Protein AF-A0A0B2UQ86-F1 (afdb_monomer_lite)

Foldseek 3Di:
DCLLVVHDDDDQPLQPPLVVVLRVQCSHNDPVSHDDPVRVVVSVVVLVPDPVNVVSVVVCVVCVVVVVVVSVVVVVVVVVVVVVVVVVVVVVVVVVVVVVVVVVVVVVVVVLVVVLPDQLLPFWLVNVLSVLVVVCVVVVPDPVVSVLVSVLSVVVRCGSNNLLVDDLVNCVVSPPVDPVVSVSSVVVSVVVNVVSVCVVPPDDPVRVVVVVVVVVVVVVDDPDPWDKDKDWDWDWDDDPPDPDTDIDIDIDIDTPPDPPPPDDD

Sequence (265 aa):
MIAQQGVTLVISEKCPSALSSLMKSCWKVNPKERPDMRQIIIVLESLQHNTELSEQCGHFLKHKHEWKCEIEEQLRQLEEQKIDYAKKLEELDRREQALKRREKSQRENDATARALQGDVALWDEEEVCQWMRQISASLSIEGDVLDHFIALILHHNINGNRLLDITPKDLESLGICSLGIRHNLFKEVKNLRRENYRLRNFPSLQVSQQLGHKKKQEKLSQPLSLPLIIHVTMYTRQSGFDYFPKFRYKILIDVDWDDCCLVSA

InterPro domains:
  IPR001245 Serine-threonine/tyrosine-protein kinase, catalytic domain [PF07714] (4-41)
  IPR001660 Sterile alpha motif domain [PF00536] (123-193)
  IPR001660 Sterile alpha motif domain [PS50105] (123-195)
  IPR001660 Sterile alpha motif domain [SM00454] (120-195)
  IPR011009 Protein kinase-like domain superfamily [SSF56112] (5-55)
  IPR013761 Sterile alpha motif/pointed domain superfamily [G3DSA:1.10.150.50] (111-204)
  IPR013761 Sterile alpha motif/pointed domain superfamily [SSF47769] (119-199)

Organism: Toxocara canis (NCBI:txid6265)

Radius of gyration: 44.89 Å; chains: 1; bounding box: 108×76×103 Å

Secondary structure (DSSP, 8-state):
-GGGGT--PPPPTTS-HHHHHHHHHHT-SSGGGSPPHHHHHHHHHHHHT-HHHHHHHHHHHHTHHHHHHHHHHHHHHHHHHHHHHHHHHHHHHHHHHHHHHHHHHHHHHHHHHHHT-S-GGG--HHHHHHHHHHHHHHHT--HHHHHHHHHHHHHTT--HHHHHH--HHHHHHTT---HHHHHHHHHHHHHHHHHHHHHHTPPPHHHHHHHHHHHHHHHHSPP----EEEEEEEEE---TT-SS--EEEEEEEEE---GGGS---

Structure (mmCIF, N/CA/C/O backbone):
data_AF-A0A0B2UQ86-F1
#
_entry.id   AF-A0A0B2UQ86-F1
#
loop_
_atom_site.group_PDB
_atom_site.id
_atom_site.type_symbol
_atom_site.label_atom_id
_atom_site.label_alt_id
_atom_site.label_comp_id
_atom_site.label_asym_id
_atom_site.label_entity_id
_atom_site.label_seq_id
_atom_site.pdbx_PDB_ins_code
_atom_site.Cartn_x
_atom_site.Cartn_y
_atom_site.Cartn_z
_atom_site.occupancy
_atom_site.B_iso_or_equiv
_atom_site.auth_seq_id
_atom_site.auth_comp_id
_atom_site.auth_asym_id
_atom_site.auth_atom_id
_atom_site.pdbx_PDB_model_num
ATOM 1 N N . MET A 1 1 ? -36.045 5.813 23.925 1.00 45.69 1 MET A N 1
ATOM 2 C CA . MET A 1 1 ? -35.995 5.282 25.312 1.00 45.69 1 MET A CA 1
ATOM 3 C C . MET A 1 1 ? -34.767 4.395 25.452 1.00 45.69 1 MET A C 1
ATOM 5 O O . MET A 1 1 ? -34.580 3.553 24.590 1.00 45.69 1 MET A O 1
ATOM 9 N N . ILE A 1 2 ? -33.963 4.559 26.506 1.00 51.38 2 ILE A N 1
ATOM 10 C CA . ILE A 1 2 ? -32.663 3.881 26.726 1.00 51.38 2 ILE A CA 1
ATOM 11 C C . ILE A 1 2 ? -32.746 2.345 26.527 1.00 51.38 2 ILE A C 1
ATOM 13 O O . ILE A 1 2 ? -31.917 1.767 25.832 1.00 51.38 2 ILE A O 1
ATOM 17 N N . ALA A 1 3 ? -33.849 1.714 26.952 1.00 52.72 3 ALA A N 1
ATOM 18 C CA . ALA A 1 3 ? -34.098 0.276 26.773 1.00 52.72 3 ALA A CA 1
ATOM 19 C C . ALA A 1 3 ? -34.302 -0.203 25.314 1.00 52.72 3 ALA A C 1
ATOM 21 O O . ALA A 1 3 ? -34.158 -1.391 25.041 1.00 52.72 3 ALA A O 1
ATOM 22 N N . GLN A 1 4 ? -34.641 0.674 24.360 1.00 52.03 4 GLN A N 1
ATOM 23 C CA . GLN A 1 4 ? -34.852 0.281 22.951 1.00 52.03 4 GLN A CA 1
ATOM 24 C C . GLN A 1 4 ? -33.542 -0.031 22.216 1.00 52.03 4 GLN A C 1
ATOM 26 O O . GLN A 1 4 ? -33.567 -0.707 21.195 1.00 52.03 4 GLN A O 1
ATOM 31 N N . GLN A 1 5 ? -32.409 0.438 22.742 1.00 60.34 5 GLN A N 1
ATOM 32 C CA . GLN A 1 5 ? -31.072 0.161 22.210 1.00 60.34 5 GLN A CA 1
ATOM 33 C C . GLN A 1 5 ? -30.382 -0.996 22.956 1.00 60.34 5 GLN A C 1
ATOM 35 O O . GLN A 1 5 ? -29.189 -1.210 22.781 1.00 60.34 5 GLN A O 1
ATOM 40 N N . GLY A 1 6 ? -31.111 -1.730 23.812 1.00 64.56 6 GLY A N 1
ATOM 41 C CA . GLY A 1 6 ? -30.558 -2.811 24.639 1.00 64.56 6 GLY A CA 1
ATOM 42 C C . GLY A 1 6 ? -29.707 -2.335 25.821 1.00 64.56 6 GLY A C 1
ATOM 43 O O . GLY A 1 6 ? -29.174 -3.157 26.558 1.00 64.56 6 GLY A O 1
ATOM 44 N N . VAL A 1 7 ? -29.601 -1.020 26.028 1.00 73.75 7 VAL A N 1
ATOM 45 C CA . VAL A 1 7 ? -28.883 -0.417 27.152 1.00 73.75 7 VAL A CA 1
ATOM 46 C C . VAL A 1 7 ? -29.860 -0.244 28.316 1.00 73.75 7 VAL A C 1
ATOM 48 O O . VAL A 1 7 ? -30.956 0.289 28.147 1.00 73.75 7 VAL A O 1
ATOM 51 N N . THR A 1 8 ? -29.491 -0.696 29.511 1.00 81.56 8 THR A N 1
ATOM 52 C CA . THR A 1 8 ? -30.276 -0.509 30.741 1.00 81.56 8 THR A CA 1
ATOM 53 C C . THR A 1 8 ? -29.452 0.222 31.791 1.00 81.56 8 THR A C 1
ATOM 55 O O . THR A 1 8 ? -28.232 0.308 31.680 1.00 81.56 8 THR A O 1
ATOM 58 N N . LEU A 1 9 ? -30.112 0.746 32.826 1.00 83.19 9 LEU A N 1
ATOM 59 C CA . LEU A 1 9 ? -29.407 1.298 33.982 1.00 83.19 9 LEU A CA 1
ATOM 60 C C . LEU A 1 9 ? -28.560 0.205 34.651 1.00 83.19 9 LEU A C 1
ATOM 62 O O . LEU A 1 9 ? -28.958 -0.963 34.686 1.00 83.19 9 LEU A O 1
ATOM 66 N N . VAL A 1 10 ? -27.404 0.595 35.189 1.00 83.12 10 VAL A N 1
ATOM 67 C CA . VAL A 1 10 ? -26.530 -0.309 35.944 1.00 83.12 10 VAL A CA 1
ATOM 68 C C . VAL A 1 10 ? -27.219 -0.667 37.261 1.00 83.12 10 VAL A C 1
ATOM 70 O O . VAL A 1 10 ? -27.550 0.211 38.058 1.00 83.12 10 VAL A O 1
ATOM 73 N N . ILE A 1 11 ? -27.451 -1.961 37.485 1.00 83.62 11 ILE A N 1
ATOM 74 C CA . ILE A 1 11 ? -27.895 -2.489 38.778 1.00 83.62 11 ILE A CA 1
ATOM 75 C C . ILE A 1 11 ? -26.639 -2.945 39.509 1.00 83.62 11 ILE A C 1
ATOM 77 O O . ILE A 1 11 ? -25.956 -3.842 39.022 1.00 83.62 11 ILE A O 1
ATOM 81 N N . SER A 1 12 ? -26.345 -2.343 40.662 1.00 82.38 12 SER A N 1
ATOM 82 C CA . SER A 1 12 ? -25.228 -2.779 41.506 1.00 82.38 12 SER A CA 1
ATOM 83 C C . SER A 1 12 ? -25.365 -4.263 41.862 1.00 82.38 12 SER A C 1
ATOM 85 O O . SER A 1 12 ? -26.461 -4.722 42.193 1.00 82.38 12 SER A O 1
ATOM 87 N N . GLU A 1 13 ? -24.252 -4.998 41.861 1.00 80.50 13 GLU A N 1
ATOM 88 C CA . GLU A 1 13 ? -24.215 -6.407 42.279 1.00 80.50 13 GLU A CA 1
ATOM 89 C C . GLU A 1 13 ? -24.649 -6.604 43.739 1.00 80.50 13 GLU A C 1
ATOM 91 O O . GLU A 1 13 ? -25.159 -7.661 44.098 1.00 80.50 13 GLU A O 1
ATOM 96 N N . LYS A 1 14 ? -24.524 -5.559 44.570 1.00 80.75 14 LYS A N 1
ATOM 97 C CA . LYS A 1 14 ? -24.961 -5.560 45.974 1.00 80.75 14 LYS A CA 1
ATOM 98 C C . LYS A 1 14 ? -26.478 -5.370 46.140 1.00 80.75 14 LYS A C 1
ATOM 100 O O . LYS A 1 14 ? -26.973 -5.400 47.266 1.00 80.75 14 LYS A O 1
ATOM 105 N N . CYS A 1 15 ? -27.222 -5.121 45.059 1.00 86.12 15 CYS A N 1
ATOM 106 C CA . CYS A 1 15 ? -28.676 -4.965 45.106 1.00 86.12 15 CYS A CA 1
ATOM 107 C C . CYS A 1 15 ? -29.353 -6.322 45.382 1.00 86.12 15 CYS A C 1
ATOM 109 O O . CYS A 1 15 ? -29.034 -7.292 44.687 1.00 86.12 15 CYS A O 1
ATOM 111 N N . PRO A 1 16 ? -30.318 -6.411 46.323 1.00 90.81 16 PRO A N 1
ATOM 112 C CA . PRO A 1 16 ? -31.008 -7.664 46.616 1.00 90.81 16 PRO A CA 1
ATOM 113 C C . PRO A 1 16 ? -31.590 -8.316 45.357 1.00 90.81 16 PRO A C 1
ATOM 115 O O . PRO A 1 16 ? -32.248 -7.663 44.538 1.00 90.81 16 PRO A O 1
ATOM 118 N N . SER A 1 17 ? -31.360 -9.620 45.204 1.00 89.00 17 SER A N 1
ATOM 119 C CA . SER A 1 17 ? -31.650 -10.357 43.966 1.00 89.00 17 SER A CA 1
ATOM 120 C C . SER A 1 17 ? -33.124 -10.286 43.558 1.00 89.00 17 SER A C 1
ATOM 122 O O . SER A 1 17 ? -33.422 -10.204 42.365 1.00 89.00 17 SER A O 1
ATOM 124 N N . ALA A 1 18 ? -34.043 -10.239 44.525 1.00 88.38 18 ALA A N 1
ATOM 125 C CA . ALA A 1 18 ? -35.476 -10.115 44.279 1.00 88.38 18 ALA A CA 1
ATOM 126 C C . ALA A 1 18 ? -35.849 -8.771 43.619 1.00 88.38 18 ALA A C 1
ATOM 128 O O . ALA A 1 18 ? -36.592 -8.743 42.636 1.00 88.38 18 ALA A O 1
ATOM 129 N N . LEU A 1 19 ? -35.259 -7.664 44.085 1.00 89.44 19 LEU A N 1
ATOM 130 C CA . LEU A 1 19 ? -35.437 -6.331 43.494 1.00 89.44 19 LEU A CA 1
ATOM 131 C C . LEU A 1 19 ? -34.740 -6.219 42.136 1.00 89.44 19 LEU A C 1
ATOM 133 O O . LEU A 1 19 ? -35.326 -5.714 41.179 1.00 89.44 19 LEU A O 1
ATOM 137 N N . SER A 1 20 ? -33.512 -6.734 42.028 1.00 91.00 20 SER A N 1
ATOM 138 C CA . SER A 1 20 ? -32.765 -6.791 40.765 1.00 91.00 20 SER A CA 1
ATOM 139 C C . SER A 1 20 ? -33.541 -7.557 39.687 1.00 91.00 20 SER A C 1
ATOM 141 O O . SER A 1 20 ? -33.645 -7.102 38.547 1.00 91.00 20 SER A O 1
ATOM 143 N N . SER A 1 21 ? -34.161 -8.681 40.054 1.00 91.62 21 SER A N 1
ATOM 144 C CA . SER A 1 21 ? -34.972 -9.502 39.147 1.00 91.62 21 SER A CA 1
ATOM 145 C C . SER A 1 21 ? -36.241 -8.783 38.692 1.00 91.62 21 SER A C 1
ATOM 147 O O . SER A 1 21 ? -36.574 -8.823 37.503 1.00 91.62 21 SER A O 1
ATOM 149 N N . LEU A 1 22 ? -36.915 -8.069 39.600 1.00 93.38 22 LEU A N 1
ATOM 150 C CA . LEU A 1 22 ? -38.069 -7.242 39.250 1.00 93.38 22 LEU A CA 1
ATOM 151 C C . LEU A 1 22 ? -37.669 -6.114 38.284 1.00 93.38 22 LEU A C 1
ATOM 153 O O . LEU A 1 22 ? -38.281 -5.978 37.227 1.00 93.38 22 LEU A O 1
ATOM 157 N N . MET A 1 23 ? -36.597 -5.367 38.579 1.00 92.56 23 MET A N 1
ATOM 158 C CA . MET A 1 23 ? -36.090 -4.301 37.700 1.00 92.56 23 MET A CA 1
ATOM 159 C C . MET A 1 23 ? -35.725 -4.828 36.305 1.00 92.56 23 MET A C 1
ATOM 161 O O . MET A 1 23 ? -36.160 -4.264 35.301 1.00 92.56 23 MET A O 1
ATOM 165 N N . LYS A 1 24 ? -35.003 -5.954 36.222 1.00 90.81 24 LYS A N 1
ATOM 166 C CA . LYS A 1 24 ? -34.652 -6.606 34.945 1.00 90.81 24 LYS A CA 1
ATOM 167 C C . LYS A 1 24 ? -35.884 -7.043 34.149 1.00 90.81 24 LYS A C 1
ATOM 169 O O . LYS A 1 24 ? -35.884 -6.928 32.925 1.00 90.81 24 LYS A O 1
ATOM 174 N N . SER A 1 25 ? -36.930 -7.517 34.826 1.00 91.81 25 SER A N 1
ATOM 175 C CA . SER A 1 25 ? -38.200 -7.901 34.190 1.00 91.81 25 SER A CA 1
ATOM 176 C C . SER A 1 25 ? -38.944 -6.680 33.640 1.00 91.81 25 SER A C 1
ATOM 178 O O . SER A 1 25 ? -39.448 -6.708 32.519 1.00 91.81 25 SER A O 1
ATOM 180 N N . CYS A 1 26 ? -38.930 -5.564 34.373 1.00 92.44 26 CYS A N 1
ATOM 181 C CA . CYS A 1 26 ? -39.503 -4.293 33.926 1.00 92.44 26 CYS A CA 1
ATOM 182 C C . CYS A 1 26 ? -38.735 -3.661 32.749 1.00 92.44 26 CYS A C 1
ATOM 184 O O . CYS A 1 26 ? -39.321 -2.924 31.955 1.00 92.44 26 CYS A O 1
ATOM 186 N N . TRP A 1 27 ? -37.435 -3.936 32.613 1.00 91.62 27 TRP A N 1
ATOM 187 C CA . TRP A 1 27 ? -36.571 -3.350 31.578 1.00 91.62 27 TRP A CA 1
ATOM 188 C C . TRP A 1 27 ? -36.369 -4.229 30.338 1.00 91.62 27 TRP A C 1
ATOM 190 O O . TRP A 1 27 ? -35.510 -3.927 29.510 1.00 91.62 27 TRP A O 1
ATOM 200 N N . LYS A 1 28 ? -37.169 -5.288 30.156 1.00 89.25 28 LYS A N 1
ATOM 201 C CA . LYS A 1 28 ? -37.129 -6.113 28.938 1.00 89.25 28 LYS A CA 1
ATOM 202 C C . LYS A 1 28 ? -37.325 -5.264 27.678 1.00 89.25 28 LYS A C 1
ATOM 204 O O . LYS A 1 28 ? -38.203 -4.396 27.625 1.00 89.25 28 LYS A O 1
ATOM 209 N N . VAL A 1 29 ? -36.517 -5.522 26.646 1.00 88.31 29 VAL A N 1
ATOM 210 C CA . VAL A 1 29 ? -36.573 -4.793 25.363 1.00 88.31 29 VAL A CA 1
ATOM 211 C C . VAL A 1 29 ? -37.959 -4.937 24.735 1.00 88.31 29 VAL A C 1
ATOM 213 O O . VAL A 1 29 ? -38.565 -3.941 24.343 1.00 88.31 29 VAL A O 1
ATOM 216 N N . ASN A 1 30 ? -38.492 -6.162 24.729 1.00 88.38 30 ASN A N 1
ATOM 217 C CA . ASN A 1 30 ? -39.832 -6.472 24.254 1.00 88.38 30 ASN A CA 1
ATOM 218 C C . ASN A 1 30 ? -40.898 -6.043 25.285 1.00 88.38 30 ASN A C 1
ATOM 220 O O . ASN A 1 30 ? -40.928 -6.591 26.389 1.00 88.38 30 ASN A O 1
ATOM 224 N N . PRO A 1 31 ? -41.813 -5.110 24.953 1.00 89.81 31 PRO A N 1
ATOM 225 C CA . PRO A 1 31 ? -42.852 -4.662 25.880 1.00 89.81 31 PRO A CA 1
ATOM 226 C C . PRO A 1 31 ? -43.805 -5.770 26.335 1.00 89.81 31 PRO A C 1
ATOM 228 O O . PRO A 1 31 ? -44.329 -5.687 27.439 1.00 89.81 31 PRO A O 1
ATOM 231 N N . LYS A 1 32 ? -44.018 -6.807 25.512 1.00 91.19 32 LYS A N 1
ATOM 232 C CA . LYS A 1 32 ? -44.927 -7.923 25.831 1.00 91.19 32 LYS A CA 1
ATOM 233 C C . LYS A 1 32 ? -44.380 -8.875 26.898 1.00 91.19 32 LYS A C 1
ATOM 235 O O . LYS A 1 32 ? -45.142 -9.648 27.458 1.00 91.19 32 LYS A O 1
ATOM 240 N N . GLU A 1 33 ? -43.074 -8.834 27.154 1.00 91.94 33 GLU A N 1
ATOM 241 C CA . GLU A 1 33 ? -42.407 -9.645 28.184 1.00 91.94 33 GLU A CA 1
ATOM 242 C C . GLU A 1 33 ? -42.357 -8.945 29.545 1.00 91.94 33 GLU A C 1
ATOM 244 O O . GLU A 1 33 ? -41.892 -9.528 30.524 1.00 91.94 33 GLU A O 1
ATOM 249 N N . ARG A 1 34 ? -42.786 -7.680 29.611 1.00 94.44 34 ARG A N 1
ATOM 250 C CA . ARG A 1 34 ? -42.800 -6.919 30.857 1.00 94.44 34 ARG A CA 1
ATOM 251 C C . ARG A 1 34 ? -44.030 -7.305 31.676 1.00 94.44 34 ARG A C 1
ATOM 253 O O . ARG A 1 34 ? -45.097 -7.493 31.091 1.00 94.44 34 ARG A O 1
ATOM 260 N N . PRO A 1 35 ? -43.908 -7.376 33.009 1.00 94.31 35 PRO A N 1
ATOM 261 C CA . PRO A 1 35 ? -45.058 -7.610 33.862 1.00 94.31 35 PRO A CA 1
ATOM 262 C C . PRO A 1 35 ? -46.041 -6.438 33.781 1.00 94.31 35 PRO A C 1
ATOM 264 O O . PRO A 1 35 ? -45.637 -5.276 33.670 1.00 94.31 35 PRO A O 1
ATOM 267 N N . ASP A 1 36 ? -47.334 -6.739 33.853 1.00 94.69 36 ASP A N 1
ATOM 268 C CA . ASP A 1 36 ? -48.361 -5.714 34.016 1.00 94.69 36 ASP A CA 1
ATOM 269 C C . ASP A 1 36 ? -48.365 -5.152 35.452 1.00 94.69 36 ASP A C 1
ATOM 271 O O . ASP A 1 36 ? -47.758 -5.705 36.373 1.00 94.69 36 ASP A O 1
ATOM 275 N N . MET A 1 37 ? -49.058 -4.031 35.675 1.00 95.62 37 MET A N 1
ATOM 276 C CA . MET A 1 37 ? -49.070 -3.402 37.001 1.00 95.62 37 MET A CA 1
ATOM 277 C C . MET A 1 37 ? -49.687 -4.281 38.093 1.00 95.62 37 MET A C 1
ATOM 279 O O . MET A 1 37 ? -49.282 -4.161 39.244 1.00 95.62 37 MET A O 1
ATOM 283 N N . ARG A 1 38 ? -50.628 -5.176 37.766 1.00 95.44 38 ARG A N 1
ATOM 284 C CA . ARG A 1 38 ? -51.214 -6.088 38.762 1.00 95.44 38 ARG A CA 1
ATOM 285 C C . ARG A 1 38 ? -50.177 -7.115 39.200 1.00 95.44 38 ARG A C 1
ATOM 287 O O . ARG A 1 38 ? -50.020 -7.348 40.392 1.00 95.44 38 ARG A O 1
ATOM 294 N N . GLN A 1 39 ? -49.428 -7.668 38.250 1.00 93.88 39 GLN A N 1
ATOM 295 C CA . GLN A 1 39 ? -48.316 -8.579 38.514 1.00 93.88 39 GLN A CA 1
ATOM 296 C C . GLN A 1 39 ? -47.220 -7.898 39.342 1.00 93.88 39 GLN A C 1
ATOM 298 O O . GLN A 1 39 ? -46.716 -8.497 40.288 1.00 93.88 39 GLN A O 1
ATOM 303 N N . ILE A 1 40 ? -46.888 -6.636 39.043 1.00 94.88 40 ILE A N 1
ATOM 304 C CA . ILE A 1 40 ? -45.912 -5.861 39.826 1.00 94.88 40 ILE A CA 1
ATOM 305 C C . ILE A 1 40 ? -46.390 -5.677 41.270 1.00 94.88 40 ILE A C 1
ATOM 307 O O . ILE A 1 40 ? -45.602 -5.884 42.189 1.00 94.88 40 ILE A O 1
ATOM 311 N N . ILE A 1 41 ? -47.661 -5.319 41.482 1.00 94.44 41 ILE A N 1
ATOM 312 C CA . ILE A 1 41 ? -48.229 -5.141 42.828 1.00 94.44 41 ILE A CA 1
ATOM 313 C C . ILE A 1 41 ? -48.153 -6.446 43.624 1.00 94.44 41 ILE A C 1
ATOM 315 O O . ILE A 1 41 ? -47.628 -6.431 44.731 1.00 94.44 41 ILE A O 1
ATOM 319 N N . ILE A 1 42 ? -48.565 -7.574 43.034 1.00 93.81 42 ILE A N 1
ATOM 320 C CA . ILE A 1 42 ? -48.487 -8.897 43.680 1.00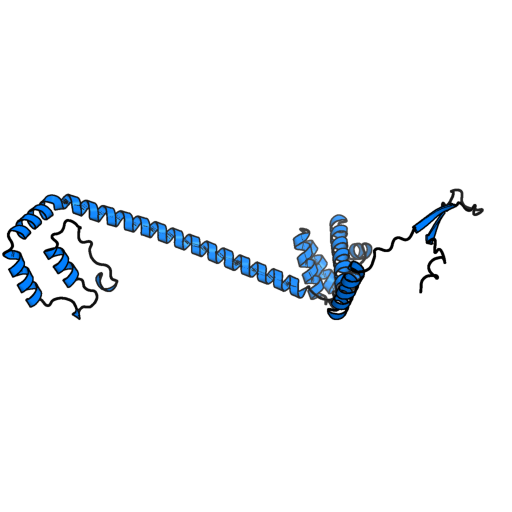 93.81 42 ILE A CA 1
ATOM 321 C C . ILE A 1 42 ? -47.047 -9.217 44.102 1.00 93.81 42 ILE A C 1
ATOM 323 O O . ILE A 1 42 ? -46.803 -9.681 45.217 1.00 93.81 42 ILE A O 1
ATOM 327 N N . VAL A 1 43 ? -46.073 -8.950 43.223 1.00 92.56 43 VAL A N 1
ATOM 328 C CA . VAL A 1 43 ? -44.657 -9.146 43.553 1.00 92.56 43 VAL A CA 1
ATOM 329 C C . VAL A 1 43 ? -44.253 -8.229 44.709 1.00 92.56 43 VAL A C 1
ATOM 331 O O . VAL A 1 43 ? -43.685 -8.716 45.679 1.00 92.56 43 VAL A O 1
ATOM 334 N N . LEU A 1 44 ? -44.569 -6.934 44.670 1.00 92.31 44 LEU A N 1
ATOM 335 C CA . LEU A 1 44 ? -44.205 -5.990 45.735 1.00 92.31 44 LEU A CA 1
ATOM 336 C C . LEU A 1 44 ? -44.838 -6.335 47.091 1.00 92.31 44 LEU A C 1
ATOM 338 O O . LEU A 1 44 ? -44.144 -6.271 48.102 1.00 92.31 44 LEU A O 1
ATOM 342 N N . GLU A 1 45 ? -46.104 -6.754 47.116 1.00 92.44 45 GLU A N 1
ATOM 343 C CA . GLU A 1 45 ? -46.787 -7.225 48.328 1.00 92.44 45 GLU A CA 1
ATOM 344 C C . GLU A 1 45 ? -46.086 -8.460 48.909 1.00 92.44 45 GLU A C 1
ATOM 346 O O . GLU A 1 45 ? -45.812 -8.523 50.107 1.00 92.44 45 GLU A O 1
ATOM 351 N N . SER A 1 46 ? -45.694 -9.414 48.055 1.00 89.88 46 SER A N 1
ATOM 352 C CA . SER A 1 46 ? -44.936 -10.592 48.496 1.00 89.88 46 SER A CA 1
ATOM 353 C C . SER A 1 46 ? -43.564 -10.227 49.080 1.00 89.88 46 SER A C 1
ATOM 355 O O . SER A 1 46 ? -43.120 -10.828 50.059 1.00 89.88 46 SER A O 1
ATOM 357 N N . LEU A 1 47 ? -42.905 -9.209 48.517 1.00 88.81 47 LEU A N 1
ATOM 358 C CA . LEU A 1 47 ? -41.603 -8.727 48.974 1.00 88.81 47 LEU A CA 1
ATOM 359 C C . LEU A 1 47 ? -41.706 -7.944 50.290 1.00 88.81 47 LEU A C 1
ATOM 361 O O . LEU A 1 47 ? -40.796 -8.029 51.111 1.00 88.81 47 LEU A O 1
ATOM 365 N N . GLN A 1 48 ? -42.807 -7.225 50.520 1.00 88.06 48 GLN A N 1
ATOM 366 C CA . GLN A 1 48 ? -43.038 -6.455 51.745 1.00 88.06 48 GLN A CA 1
ATOM 367 C C . GLN A 1 48 ? -43.062 -7.337 53.000 1.00 88.06 48 GLN A C 1
ATOM 369 O O . GLN A 1 48 ? -42.607 -6.915 54.062 1.00 88.06 48 GLN A O 1
ATOM 374 N N . HIS A 1 49 ? -43.582 -8.559 52.892 1.00 85.94 49 HIS A N 1
ATOM 375 C CA . HIS A 1 49 ? -43.659 -9.496 54.015 1.00 85.94 49 HIS A CA 1
ATOM 376 C C . HIS A 1 49 ? -42.349 -10.259 54.271 1.00 85.94 49 HIS A C 1
ATOM 378 O O . HIS A 1 49 ? -42.267 -11.036 55.222 1.00 85.94 49 HIS A O 1
ATOM 384 N N . ASN A 1 50 ? -41.315 -10.043 53.452 1.00 89.00 50 ASN A N 1
ATOM 385 C CA . ASN A 1 50 ? -40.031 -10.715 53.580 1.00 89.00 50 ASN A CA 1
ATOM 386 C C . ASN A 1 50 ? -39.077 -9.908 54.482 1.00 89.00 50 ASN A C 1
ATOM 388 O O . ASN A 1 50 ? -38.454 -8.932 54.058 1.00 89.00 50 ASN A O 1
ATOM 392 N N . THR A 1 51 ? -38.946 -10.334 55.739 1.00 86.50 51 THR A N 1
ATOM 393 C CA . THR A 1 51 ? -38.091 -9.681 56.745 1.00 86.50 51 THR A CA 1
ATOM 394 C C . THR A 1 51 ? -36.605 -9.707 56.381 1.00 86.50 51 THR A C 1
ATOM 396 O O . THR A 1 51 ? -35.921 -8.706 56.577 1.00 86.50 51 THR A O 1
ATOM 399 N N . GLU A 1 52 ? -36.127 -10.803 55.785 1.00 88.00 52 GLU A N 1
ATOM 400 C CA . GLU A 1 52 ? -34.743 -10.955 55.308 1.00 88.00 52 GLU A CA 1
ATOM 401 C C . GLU A 1 52 ? -34.436 -9.937 54.200 1.00 88.00 52 GLU A C 1
ATOM 403 O O . GLU A 1 52 ? -33.425 -9.236 54.226 1.00 88.00 52 GLU A O 1
ATOM 408 N N . LEU A 1 53 ? -35.359 -9.774 53.248 1.00 87.25 53 LEU A N 1
ATOM 409 C CA . LEU A 1 53 ? -35.220 -8.771 52.196 1.00 87.25 53 LEU A CA 1
ATOM 410 C C . LEU A 1 53 ? -35.188 -7.350 52.769 1.00 87.25 53 LEU A C 1
ATOM 412 O O . LEU A 1 53 ? -34.431 -6.517 52.273 1.00 87.25 53 LEU A O 1
ATOM 416 N N . SER A 1 54 ? -35.989 -7.061 53.798 1.00 86.62 54 SER A N 1
ATOM 417 C CA . SER A 1 54 ? -35.995 -5.748 54.451 1.00 86.62 54 SER A CA 1
ATOM 418 C C . SER A 1 54 ? -34.639 -5.426 55.086 1.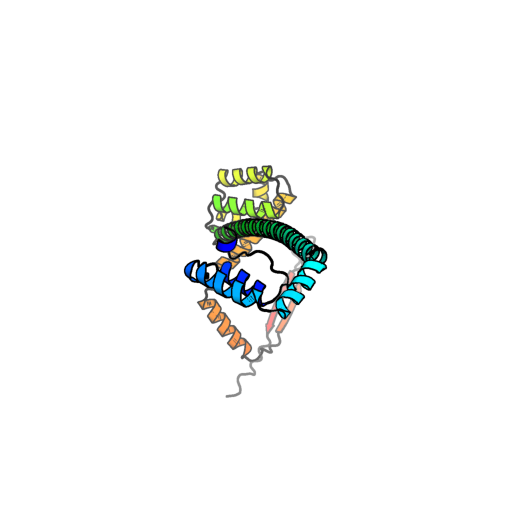00 86.62 54 SER A C 1
ATOM 420 O O . SER A 1 54 ? -34.157 -4.297 54.966 1.00 86.62 54 SER A O 1
ATOM 422 N N . GLU A 1 55 ? -33.991 -6.409 55.714 1.00 87.94 55 GLU A N 1
ATOM 423 C CA . GLU A 1 55 ? -32.644 -6.262 56.271 1.00 87.94 55 GLU A CA 1
ATOM 424 C C . GLU A 1 55 ? -31.593 -6.059 55.168 1.00 87.94 55 GLU A C 1
ATOM 426 O O . GLU A 1 55 ? -30.812 -5.102 55.224 1.00 87.94 55 GLU A O 1
ATOM 431 N N . GLN A 1 56 ? -31.636 -6.868 54.104 1.00 87.75 56 GLN A N 1
ATOM 432 C CA . GLN A 1 56 ? -30.761 -6.715 52.935 1.00 87.75 56 GLN A CA 1
ATOM 433 C C . GLN A 1 56 ? -30.935 -5.349 52.255 1.00 87.75 56 GLN A C 1
ATOM 435 O O . GLN A 1 56 ? -29.952 -4.720 51.859 1.00 87.75 56 GLN A O 1
ATOM 440 N N . CYS A 1 57 ? -32.170 -4.845 52.155 1.00 87.94 57 CYS A N 1
ATOM 441 C CA . CYS A 1 57 ? -32.458 -3.498 51.662 1.00 87.94 57 CYS A CA 1
ATOM 442 C C . CYS A 1 57 ? -31.861 -2.426 52.575 1.00 87.94 57 CYS A C 1
ATOM 444 O O . CYS A 1 57 ? -31.251 -1.475 52.083 1.00 87.94 57 CYS A O 1
ATOM 446 N N . GLY A 1 58 ? -32.000 -2.581 53.895 1.00 86.69 58 GLY A N 1
ATOM 447 C CA . GLY A 1 58 ? -31.398 -1.684 54.879 1.00 86.69 58 GLY A CA 1
ATOM 448 C C . GLY A 1 58 ? -29.877 -1.622 54.737 1.00 86.69 58 GLY A C 1
ATOM 449 O O . GLY A 1 58 ? -29.305 -0.534 54.651 1.00 86.69 58 GLY A O 1
ATOM 450 N N . HIS A 1 59 ? -29.225 -2.780 54.612 1.00 87.50 59 HIS A N 1
ATOM 451 C CA . HIS A 1 59 ? -27.788 -2.877 54.362 1.00 87.50 59 HIS A CA 1
ATOM 452 C C . HIS A 1 59 ? -27.386 -2.242 53.020 1.00 87.50 59 HIS A C 1
ATOM 454 O O . HIS A 1 59 ? -26.430 -1.465 52.961 1.00 87.50 59 HIS A O 1
ATOM 460 N N . PHE A 1 60 ? -28.126 -2.520 51.945 1.00 88.56 60 PHE A N 1
ATOM 461 C CA . PHE A 1 60 ? -27.880 -1.959 50.615 1.00 88.56 60 PHE A CA 1
ATOM 462 C C . PHE A 1 60 ? -27.984 -0.426 50.597 1.00 88.56 60 PHE A C 1
ATOM 464 O O . PHE A 1 60 ? -27.128 0.255 50.027 1.00 88.56 60 PHE A O 1
ATOM 471 N N . LEU A 1 61 ? -29.007 0.133 51.249 1.00 89.81 61 LEU A N 1
ATOM 472 C CA . LEU A 1 61 ? -29.210 1.579 51.339 1.00 89.81 61 LEU A CA 1
ATOM 473 C C . LEU A 1 61 ? -28.193 2.254 52.264 1.00 89.81 61 LEU A C 1
ATOM 475 O O . LEU A 1 61 ? -27.778 3.378 51.981 1.00 89.81 61 LEU A O 1
ATOM 479 N N . LYS A 1 62 ? -27.739 1.574 53.323 1.00 92.06 62 LYS A N 1
ATOM 480 C CA . LYS A 1 62 ? -26.667 2.073 54.197 1.00 92.06 62 LYS A CA 1
ATOM 481 C C . LYS A 1 62 ? -25.360 2.285 53.427 1.00 92.06 62 LYS A C 1
ATOM 483 O O . LYS A 1 62 ? -24.706 3.306 53.611 1.00 92.06 62 LYS A O 1
ATOM 488 N N . HIS A 1 63 ? -25.031 1.378 52.507 1.00 89.44 63 HIS A N 1
ATOM 489 C CA . HIS A 1 63 ? -23.835 1.463 51.658 1.00 89.44 63 HIS A CA 1
ATOM 490 C C . HIS A 1 63 ? -24.087 2.212 50.336 1.00 89.44 63 HIS A C 1
ATOM 492 O O . HIS A 1 63 ? -23.323 2.067 49.383 1.00 89.44 63 HIS A O 1
ATOM 498 N N . LYS A 1 64 ? -25.141 3.047 50.270 1.00 89.31 64 LYS A N 1
ATOM 499 C CA . LYS A 1 64 ? -25.524 3.808 49.069 1.00 89.31 64 LYS A CA 1
ATOM 500 C C . LYS A 1 64 ? -24.396 4.613 48.452 1.00 89.31 64 LYS A C 1
ATOM 502 O O . LYS A 1 64 ? -24.305 4.704 47.232 1.00 89.31 64 LYS A O 1
ATOM 507 N N . HIS A 1 65 ? -23.564 5.219 49.287 1.00 90.94 65 HIS A N 1
ATOM 508 C CA . HIS A 1 65 ? -22.453 6.017 48.800 1.00 90.94 65 HIS A CA 1
ATOM 509 C C . HIS A 1 65 ? -21.420 5.163 48.052 1.00 90.94 65 HIS A C 1
ATOM 511 O O . HIS A 1 65 ? -20.996 5.555 46.971 1.00 90.94 65 HIS A O 1
ATOM 517 N N . GLU A 1 66 ? -21.095 3.976 48.570 1.00 89.31 66 GLU A N 1
ATOM 518 C CA . GLU A 1 66 ? -20.069 3.097 48.001 1.00 89.31 66 GLU A CA 1
ATOM 519 C C . GLU A 1 66 ? -20.433 2.626 46.596 1.00 89.31 66 GLU A C 1
ATOM 521 O O . GLU A 1 66 ? -19.686 2.869 45.651 1.00 89.31 66 GLU A O 1
ATOM 526 N N . TRP A 1 67 ? -21.603 1.998 46.433 1.00 86.00 67 TRP A N 1
ATOM 527 C CA . TRP A 1 67 ? -22.002 1.489 45.119 1.00 86.00 67 TRP A CA 1
ATOM 528 C C . TRP A 1 67 ? -22.348 2.617 44.144 1.00 86.00 67 TRP A C 1
ATOM 530 O O . TRP A 1 67 ? -22.273 2.426 42.934 1.00 86.00 67 TRP A O 1
ATOM 540 N N . LYS A 1 68 ? -22.704 3.813 44.633 1.00 89.62 68 LYS A N 1
ATOM 541 C CA . LYS A 1 68 ? -22.864 4.987 43.770 1.00 89.62 68 LYS A CA 1
ATOM 542 C C . LYS A 1 68 ? -21.514 5.426 43.196 1.00 89.62 68 LYS A C 1
ATOM 544 O O . LYS A 1 68 ? -21.433 5.647 41.992 1.00 89.62 68 LYS A O 1
ATOM 549 N N . CYS A 1 69 ? -20.473 5.511 44.026 1.00 90.38 69 CYS A N 1
ATOM 550 C CA . CYS A 1 69 ? -19.120 5.823 43.562 1.00 90.38 69 CYS A CA 1
ATOM 551 C C . CYS A 1 69 ? -18.585 4.759 42.594 1.00 90.38 69 CYS A C 1
ATOM 553 O O . CYS A 1 69 ? -17.953 5.106 41.603 1.00 90.38 69 CYS A O 1
ATOM 555 N N . GLU A 1 70 ? -18.886 3.481 42.833 1.00 90.00 70 GLU A N 1
ATOM 556 C CA . GLU A 1 70 ? -18.532 2.384 41.923 1.00 90.00 70 GLU A CA 1
ATOM 557 C C . GLU A 1 70 ? -19.176 2.548 40.536 1.00 90.00 70 GLU A C 1
ATOM 559 O O . GLU A 1 70 ? -18.488 2.463 39.520 1.00 90.00 70 GLU A O 1
ATOM 564 N N . ILE A 1 71 ? -20.479 2.852 40.480 1.00 87.81 71 ILE A N 1
ATOM 565 C CA . ILE A 1 71 ? -21.185 3.106 39.214 1.00 87.81 71 ILE A CA 1
ATOM 566 C C . ILE A 1 71 ? -20.604 4.338 38.504 1.00 87.81 71 ILE A C 1
ATOM 568 O O . ILE A 1 71 ? -20.419 4.315 37.289 1.00 87.81 71 ILE A O 1
ATOM 572 N N . GLU A 1 72 ? -20.307 5.413 39.238 1.00 91.50 72 GLU A N 1
ATOM 573 C CA . GLU A 1 72 ? -19.702 6.628 38.674 1.00 91.50 72 GLU A CA 1
ATOM 574 C C . GLU A 1 72 ? -18.312 6.360 38.078 1.00 91.50 72 GLU A C 1
ATOM 576 O O . GLU A 1 72 ? -17.994 6.876 37.005 1.00 91.50 72 GLU A O 1
ATOM 581 N N . GLU A 1 73 ? -17.503 5.525 38.729 1.00 92.25 73 GLU A N 1
ATOM 582 C CA . GLU A 1 73 ? -16.187 5.123 38.230 1.00 92.25 73 GLU A CA 1
ATOM 583 C C . GLU A 1 73 ? -16.298 4.244 36.974 1.00 92.25 73 GLU A C 1
ATOM 585 O O . GLU A 1 73 ? -15.626 4.508 35.978 1.00 92.25 73 GLU A O 1
ATOM 590 N N . GLN A 1 74 ? -17.210 3.265 36.956 1.00 90.06 74 GLN A N 1
ATOM 591 C CA . GLN A 1 74 ? -17.471 2.447 35.764 1.00 90.06 74 GLN A CA 1
ATOM 592 C C . GLN A 1 74 ? -17.942 3.293 34.573 1.00 90.06 74 GLN A C 1
ATOM 594 O O . GLN A 1 74 ? -17.504 3.079 33.442 1.00 90.06 74 GLN A O 1
ATOM 599 N N . LEU A 1 75 ? -18.807 4.284 34.810 1.00 90.06 75 LEU A N 1
ATOM 600 C CA . LEU A 1 75 ? -19.250 5.212 33.767 1.00 90.06 75 LEU A CA 1
ATOM 601 C C . LEU A 1 75 ? -18.093 6.062 33.229 1.00 90.06 75 LEU A C 1
ATOM 603 O O . LEU A 1 75 ? -18.018 6.283 32.019 1.00 90.06 75 LEU A O 1
ATOM 607 N N . ARG A 1 76 ? -17.178 6.508 34.100 1.00 94.44 76 ARG A N 1
ATOM 608 C CA . ARG A 1 76 ? -15.979 7.250 33.684 1.00 94.44 76 ARG A CA 1
ATOM 609 C C . ARG A 1 76 ? -15.080 6.393 32.794 1.00 94.44 76 ARG A C 1
ATOM 611 O O . ARG A 1 76 ? -14.703 6.838 31.714 1.00 94.44 76 ARG A O 1
ATOM 618 N N . GLN A 1 77 ? -14.815 5.153 33.203 1.00 95.19 77 GLN A N 1
ATOM 619 C CA . GLN A 1 77 ? -14.010 4.204 32.428 1.00 95.19 77 GLN A CA 1
ATOM 620 C C . GLN A 1 77 ? -14.634 3.904 31.058 1.00 95.19 77 GLN A C 1
ATOM 622 O O . GLN A 1 77 ? -13.923 3.857 30.055 1.00 95.19 77 GLN A O 1
ATOM 627 N N . LEU A 1 78 ? -15.961 3.755 30.986 1.00 92.44 78 LEU A N 1
ATOM 628 C CA . LEU A 1 78 ? -16.666 3.560 29.716 1.00 92.44 78 LEU A CA 1
ATOM 629 C C . LEU A 1 78 ? -16.533 4.769 28.780 1.00 92.44 78 LEU A C 1
ATOM 631 O O . LEU A 1 78 ? -16.349 4.587 27.575 1.00 92.44 78 LEU A O 1
ATOM 635 N N . GLU A 1 79 ? -16.604 5.996 29.301 1.00 93.69 79 GLU A N 1
ATOM 636 C CA . GLU A 1 79 ? -16.425 7.195 28.476 1.00 93.69 79 GLU A CA 1
ATOM 637 C C . GLU A 1 79 ? -14.976 7.329 27.982 1.00 93.69 79 GLU A C 1
ATOM 639 O O . GLU A 1 79 ? -14.753 7.626 26.807 1.00 93.69 79 GLU A O 1
ATOM 644 N N . GLU A 1 80 ? -13.985 7.024 28.824 1.00 96.31 80 GLU A N 1
ATOM 645 C CA . GLU A 1 80 ? -12.574 6.980 28.419 1.00 96.31 80 GLU A CA 1
ATOM 646 C C . GLU A 1 80 ? -12.331 5.946 27.313 1.00 96.31 80 GLU A C 1
ATOM 648 O O . GLU A 1 80 ? -11.715 6.261 26.290 1.00 96.31 80 GLU A O 1
ATOM 653 N N . GLN A 1 81 ? -12.873 4.735 27.469 1.00 96.62 81 GLN A N 1
ATOM 654 C CA . GLN A 1 81 ? -12.803 3.692 26.446 1.00 96.62 81 GLN A CA 1
ATOM 655 C C . GLN A 1 81 ? -13.469 4.135 25.144 1.00 96.62 81 GLN A C 1
ATOM 657 O O . GLN A 1 81 ? -12.907 3.942 24.069 1.00 96.62 81 GLN A O 1
ATOM 662 N N . LYS A 1 82 ? -14.645 4.762 25.212 1.00 95.94 82 LYS A N 1
ATOM 663 C CA . LYS A 1 82 ? -15.352 5.278 24.033 1.00 95.94 82 LYS A CA 1
ATOM 664 C C . LYS A 1 82 ? -14.522 6.318 23.278 1.00 95.94 82 LYS A C 1
ATOM 666 O O . LYS A 1 82 ? -14.478 6.278 22.047 1.00 95.94 82 LYS A O 1
ATOM 671 N N . ILE A 1 83 ? -13.834 7.209 23.991 1.00 97.25 83 ILE A N 1
ATOM 672 C CA . ILE A 1 83 ? -12.920 8.189 23.389 1.00 97.25 83 ILE A CA 1
ATOM 673 C C . ILE A 1 83 ? -11.715 7.487 22.744 1.00 97.25 83 ILE A C 1
ATOM 675 O O . ILE A 1 83 ? -11.342 7.828 21.620 1.00 97.25 83 ILE A O 1
ATOM 679 N N . ASP A 1 84 ? -11.113 6.504 23.417 1.00 97.75 84 ASP A N 1
ATOM 680 C CA . ASP A 1 84 ? -9.991 5.728 22.873 1.00 97.75 84 ASP A CA 1
ATOM 681 C C . ASP A 1 84 ? -10.388 4.954 21.603 1.00 97.75 84 ASP A C 1
ATOM 683 O O . ASP A 1 84 ? -9.692 5.014 20.587 1.00 97.75 84 ASP A O 1
ATOM 687 N N . TYR A 1 85 ? -11.555 4.304 21.608 1.00 97.44 85 TYR A N 1
ATOM 688 C CA . TYR A 1 85 ? -12.095 3.626 20.431 1.00 97.44 85 TYR A CA 1
ATOM 689 C C . TYR A 1 85 ? -12.368 4.592 19.278 1.00 97.44 85 TYR A C 1
ATOM 691 O O . TYR A 1 85 ? -12.031 4.272 18.139 1.00 97.44 85 TYR A O 1
ATOM 699 N N . ALA A 1 86 ? -12.916 5.779 19.549 1.00 97.12 86 ALA A N 1
ATOM 700 C CA . ALA A 1 86 ? -13.131 6.793 18.519 1.00 97.12 86 ALA A CA 1
ATOM 701 C C . ALA A 1 86 ? -11.808 7.224 17.860 1.00 97.12 86 ALA A C 1
ATOM 703 O O . ALA A 1 86 ? -11.716 7.263 16.633 1.00 97.12 86 ALA A O 1
ATOM 704 N N . LYS A 1 87 ? -10.756 7.454 18.658 1.00 97.75 87 LYS A N 1
ATOM 705 C CA . LYS A 1 87 ? -9.411 7.771 18.145 1.00 97.75 87 LYS A CA 1
ATOM 706 C C . LYS A 1 87 ? -8.830 6.631 17.307 1.00 97.75 87 LYS A C 1
ATOM 708 O O . LYS A 1 87 ? -8.258 6.876 16.247 1.00 97.75 87 LYS A O 1
ATOM 713 N N . LYS A 1 88 ? -8.984 5.380 17.756 1.00 98.06 88 LYS A N 1
ATOM 714 C CA . LYS A 1 88 ? -8.531 4.194 17.010 1.00 98.06 88 LYS A CA 1
ATOM 715 C C . LYS A 1 88 ? -9.256 4.042 15.674 1.00 98.06 88 LYS A C 1
ATOM 717 O O . LYS A 1 88 ? -8.609 3.709 14.687 1.00 98.06 88 LYS A O 1
ATOM 722 N N . LEU A 1 89 ? -10.564 4.296 15.631 1.00 97.75 89 LEU A N 1
ATOM 723 C CA . LEU A 1 89 ? -11.344 4.257 14.391 1.00 97.75 89 LEU A CA 1
ATOM 724 C C . LEU A 1 89 ? -10.870 5.313 13.391 1.00 97.75 89 LEU A C 1
ATOM 726 O O . LEU A 1 89 ? -10.681 4.992 12.222 1.00 97.75 89 LEU A O 1
ATOM 730 N N . GLU A 1 90 ? -10.618 6.540 13.849 1.00 98.00 90 GLU A N 1
ATOM 731 C CA . GLU A 1 90 ? -10.109 7.611 12.987 1.00 98.00 90 GLU A CA 1
ATOM 732 C C . GLU A 1 90 ? -8.718 7.280 12.419 1.00 98.00 90 GLU A C 1
ATOM 734 O O . GLU A 1 90 ? -8.457 7.471 11.232 1.00 98.00 90 GLU A O 1
ATOM 739 N N . GLU A 1 91 ? -7.822 6.732 13.242 1.00 98.00 91 GLU A N 1
ATOM 740 C CA . GLU A 1 91 ? -6.494 6.306 12.792 1.00 98.00 91 GLU A CA 1
ATOM 741 C C . GLU A 1 91 ? -6.567 5.157 11.774 1.00 98.00 91 GLU A C 1
ATOM 743 O O . GLU A 1 91 ? -5.828 5.149 10.786 1.00 98.00 91 GLU A O 1
ATOM 748 N N . LEU A 1 92 ? -7.466 4.190 11.983 1.00 97.94 92 LEU A N 1
ATOM 749 C CA . LEU A 1 92 ? -7.683 3.101 11.032 1.00 97.94 92 LEU A CA 1
ATOM 750 C C . LEU A 1 92 ? -8.233 3.610 9.697 1.00 97.94 92 LEU A C 1
ATOM 752 O O . LEU A 1 92 ? -7.720 3.202 8.657 1.00 97.94 92 LEU A O 1
ATOM 756 N N . ASP A 1 93 ? -9.197 4.532 9.712 1.00 97.94 93 ASP A N 1
ATOM 757 C CA . ASP A 1 93 ? -9.746 5.141 8.495 1.00 97.94 93 ASP A CA 1
ATOM 758 C C . ASP A 1 93 ? -8.663 5.898 7.705 1.00 97.94 93 ASP A C 1
ATOM 760 O O . ASP A 1 93 ? -8.489 5.681 6.503 1.00 97.94 93 ASP A O 1
ATOM 764 N N . ARG A 1 94 ? -7.827 6.699 8.382 1.00 98.12 94 ARG A N 1
ATOM 765 C CA . ARG A 1 94 ? -6.684 7.372 7.737 1.00 98.12 94 ARG A CA 1
ATOM 766 C C . ARG A 1 94 ? -5.719 6.379 7.091 1.00 98.12 94 ARG A C 1
ATOM 768 O O . ARG A 1 94 ? -5.278 6.598 5.959 1.00 98.12 94 ARG A O 1
ATOM 775 N N . ARG A 1 95 ? -5.393 5.281 7.783 1.00 97.75 95 ARG A N 1
ATOM 776 C CA . ARG A 1 95 ? -4.518 4.224 7.248 1.00 97.75 95 ARG A CA 1
ATOM 777 C C . ARG A 1 95 ? -5.142 3.523 6.051 1.00 97.75 95 ARG A C 1
ATOM 779 O O . ARG A 1 95 ? -4.453 3.307 5.056 1.00 97.75 95 ARG A O 1
ATOM 786 N N . GLU A 1 96 ? -6.427 3.196 6.118 1.00 97.56 96 GLU A N 1
ATOM 787 C CA . GLU A 1 96 ? -7.146 2.555 5.020 1.00 97.56 96 GLU A CA 1
ATOM 788 C C . GLU A 1 96 ? -7.175 3.457 3.780 1.00 97.56 96 GLU A C 1
ATOM 790 O O . GLU A 1 96 ? -6.866 3.010 2.673 1.00 97.56 96 GLU A O 1
ATOM 795 N N . GLN A 1 97 ? -7.464 4.747 3.953 1.00 97.56 97 GLN A N 1
ATOM 796 C CA . GLN A 1 97 ? -7.442 5.715 2.858 1.00 97.56 97 GLN A CA 1
ATOM 797 C C . GLN A 1 97 ? -6.043 5.873 2.253 1.00 97.56 97 GLN A C 1
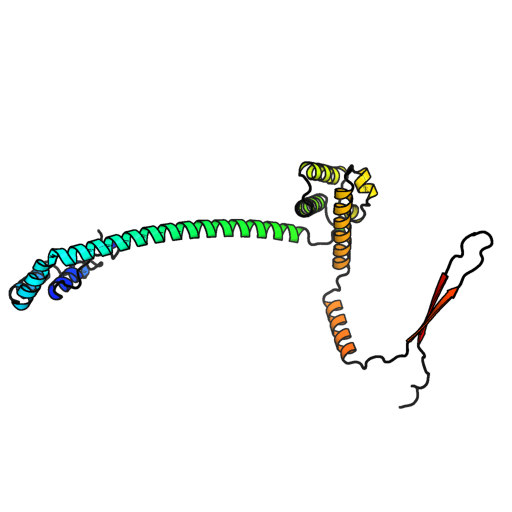ATOM 799 O O . GLN A 1 97 ? -5.907 5.922 1.027 1.00 97.56 97 GLN A O 1
ATOM 804 N N . ALA A 1 98 ? -4.994 5.916 3.079 1.00 96.88 98 ALA A N 1
ATOM 805 C CA . ALA A 1 98 ? -3.613 5.969 2.604 1.00 96.88 98 ALA A CA 1
ATOM 806 C C . ALA A 1 98 ? -3.238 4.713 1.796 1.00 96.88 98 ALA A C 1
ATOM 808 O O . ALA A 1 98 ? -2.639 4.825 0.723 1.00 96.88 98 ALA A O 1
ATOM 809 N N . LEU A 1 99 ? -3.642 3.527 2.264 1.00 96.69 99 LEU A N 1
ATOM 810 C CA . LEU A 1 99 ? -3.429 2.266 1.553 1.00 96.69 99 LEU A CA 1
ATOM 811 C C . LEU A 1 99 ? -4.175 2.234 0.216 1.00 96.69 99 LEU A C 1
ATOM 813 O O . LEU A 1 99 ? -3.559 1.908 -0.796 1.00 96.69 99 LEU A O 1
ATOM 817 N N . LYS A 1 100 ? -5.446 2.651 0.176 1.00 96.75 100 LYS A N 1
ATOM 818 C CA . LYS A 1 100 ? -6.230 2.733 -1.071 1.00 96.75 100 LYS A CA 1
ATOM 819 C C . LYS A 1 100 ? -5.584 3.655 -2.103 1.00 96.75 100 LYS A C 1
ATOM 821 O O . LYS A 1 100 ? -5.525 3.312 -3.281 1.00 96.75 100 LYS A O 1
ATOM 826 N N . ARG A 1 101 ? -5.068 4.816 -1.678 1.00 95.56 101 ARG A N 1
ATOM 827 C CA . ARG A 1 101 ? -4.338 5.732 -2.573 1.00 95.56 101 ARG A CA 1
ATOM 828 C C . ARG A 1 101 ? -3.075 5.075 -3.125 1.00 95.56 101 ARG A C 1
ATOM 830 O O . ARG A 1 101 ? -2.858 5.111 -4.332 1.00 95.56 101 ARG A O 1
ATOM 837 N N . ARG A 1 102 ? -2.280 4.435 -2.262 1.00 93.75 102 ARG A N 1
ATOM 838 C CA . ARG A 1 102 ? -1.051 3.740 -2.669 1.00 93.75 102 ARG A CA 1
ATOM 839 C C . ARG A 1 102 ? -1.333 2.596 -3.639 1.00 93.75 102 ARG A C 1
ATOM 841 O O . ARG A 1 102 ? -0.629 2.469 -4.635 1.00 93.75 102 ARG A O 1
ATOM 848 N N . GLU A 1 103 ? -2.350 1.788 -3.362 1.00 93.88 103 GLU A N 1
ATOM 849 C CA . GLU A 1 103 ? -2.758 0.688 -4.234 1.00 93.88 103 GLU A CA 1
ATOM 850 C C . GLU A 1 103 ? -3.193 1.211 -5.606 1.00 93.88 103 GLU A C 1
ATOM 852 O O . GLU A 1 103 ? -2.780 0.668 -6.628 1.00 93.88 103 GLU A O 1
ATOM 857 N N . LYS A 1 104 ? -3.976 2.297 -5.644 1.00 91.12 104 LYS A N 1
ATOM 858 C CA . LYS A 1 104 ? -4.382 2.931 -6.901 1.00 91.12 104 LYS A CA 1
ATOM 859 C C . LYS A 1 104 ? -3.169 3.381 -7.720 1.00 91.12 104 LYS A C 1
ATOM 861 O O . LYS A 1 104 ? -3.066 2.996 -8.880 1.00 91.12 104 LYS A O 1
ATOM 866 N N . SER A 1 105 ? -2.225 4.101 -7.110 1.00 87.56 105 SER A N 1
ATOM 867 C CA . SER A 1 105 ? -0.996 4.532 -7.790 1.00 87.56 105 SER A CA 1
ATOM 868 C C . SER A 1 105 ? -0.138 3.355 -8.263 1.00 87.56 105 SER A C 1
ATOM 870 O O . SER A 1 105 ? 0.432 3.407 -9.346 1.00 87.56 105 SER A O 1
ATOM 872 N N . GLN A 1 106 ? -0.058 2.268 -7.487 1.00 85.44 106 GLN A N 1
ATOM 873 C CA . GLN A 1 106 ? 0.638 1.052 -7.920 1.00 85.44 106 GLN A CA 1
ATOM 874 C C . GLN A 1 106 ? -0.050 0.396 -9.117 1.00 85.44 106 GLN A C 1
ATOM 876 O O . GLN A 1 106 ? 0.623 0.049 -10.079 1.00 85.44 106 GLN A O 1
ATOM 881 N N . ARG A 1 107 ? -1.382 0.272 -9.101 1.00 82.38 107 ARG A N 1
ATOM 882 C CA . ARG A 1 107 ? -2.134 -0.287 -10.233 1.00 82.38 107 ARG A CA 1
ATOM 883 C C . ARG A 1 107 ? -1.981 0.549 -11.499 1.00 82.38 107 ARG A C 1
ATOM 885 O O . ARG A 1 107 ? -1.864 -0.035 -12.571 1.00 82.38 107 ARG A O 1
ATOM 892 N N . GLU A 1 108 ? -1.994 1.875 -11.384 1.00 81.06 108 GLU A N 1
ATOM 893 C CA . GLU A 1 108 ? -1.753 2.790 -12.506 1.00 81.06 108 GLU A CA 1
ATOM 894 C C . GLU A 1 108 ? -0.335 2.606 -13.061 1.00 81.06 108 GLU A C 1
ATOM 896 O O . GLU A 1 108 ? -0.178 2.382 -14.258 1.00 81.06 108 GLU A O 1
ATOM 901 N N . ASN A 1 109 ? 0.686 2.575 -12.198 1.00 76.94 109 ASN A N 1
ATOM 902 C CA . ASN A 1 109 ? 2.069 2.324 -12.614 1.00 76.94 109 ASN A CA 1
ATOM 903 C C . ASN A 1 109 ? 2.244 0.952 -13.280 1.00 76.94 109 ASN A C 1
ATOM 905 O O . ASN A 1 109 ? 2.896 0.853 -14.317 1.00 76.94 109 ASN A O 1
ATOM 909 N N . ASP A 1 110 ? 1.645 -0.100 -12.722 1.00 77.44 110 ASP A N 1
ATOM 910 C CA . ASP A 1 110 ? 1.692 -1.448 -13.290 1.00 77.44 110 ASP A CA 1
ATOM 911 C C . ASP A 1 110 ? 0.941 -1.533 -14.624 1.00 77.44 110 ASP A C 1
ATOM 913 O O . ASP A 1 110 ? 1.351 -2.267 -15.521 1.00 77.44 110 ASP A O 1
ATOM 917 N N . ALA A 1 111 ? -0.177 -0.815 -14.767 1.00 73.00 111 ALA A N 1
ATOM 918 C CA . ALA A 1 111 ? -0.918 -0.742 -16.020 1.00 73.00 111 ALA A CA 1
ATOM 919 C C . ALA A 1 111 ? -0.087 -0.055 -17.108 1.00 73.00 111 ALA A C 1
ATOM 921 O O . ALA A 1 111 ? 0.030 -0.609 -18.198 1.00 73.00 111 ALA A O 1
ATOM 922 N N . THR A 1 112 ? 0.557 1.071 -16.793 1.00 70.81 112 THR A N 1
ATOM 923 C CA . THR A 1 112 ? 1.494 1.751 -17.700 1.00 70.81 112 THR A CA 1
ATOM 924 C C . THR A 1 112 ? 2.680 0.851 -18.047 1.00 70.81 112 THR A C 1
ATOM 926 O O . THR A 1 112 ? 3.021 0.697 -19.215 1.00 70.81 112 THR A O 1
ATOM 929 N N . ALA A 1 113 ? 3.267 0.167 -17.061 1.00 71.44 113 ALA A N 1
ATOM 930 C CA . ALA A 1 113 ? 4.364 -0.766 -17.299 1.00 71.44 113 ALA A CA 1
ATOM 931 C C . ALA A 1 113 ? 3.950 -1.947 -18.193 1.00 71.44 113 ALA A C 1
ATOM 933 O O . ALA A 1 113 ? 4.758 -2.401 -18.996 1.00 71.44 113 ALA A O 1
ATOM 934 N N . ARG A 1 114 ? 2.707 -2.443 -18.078 1.00 68.94 114 ARG A N 1
ATOM 935 C CA . ARG A 1 114 ? 2.152 -3.471 -18.978 1.00 68.94 114 ARG A CA 1
ATOM 936 C C . ARG A 1 114 ? 1.820 -2.932 -20.366 1.00 68.94 114 ARG A C 1
ATOM 938 O O . ARG A 1 114 ? 2.000 -3.671 -21.322 1.00 68.94 114 ARG A O 1
ATOM 945 N N . ALA A 1 115 ? 1.353 -1.691 -20.491 1.00 65.56 115 ALA A N 1
ATOM 946 C CA . ALA A 1 115 ? 1.136 -1.063 -21.796 1.00 65.56 115 ALA A CA 1
ATOM 947 C C . ALA A 1 115 ? 2.456 -0.959 -22.579 1.00 65.56 115 ALA A C 1
ATOM 949 O O . ALA A 1 115 ? 2.494 -1.224 -23.771 1.00 65.56 115 ALA A O 1
ATOM 950 N N . LEU A 1 116 ? 3.560 -0.714 -21.870 1.00 73.50 116 LEU A N 1
ATOM 951 C CA . LEU A 1 116 ? 4.916 -0.723 -22.418 1.00 73.50 116 LEU A CA 1
ATOM 952 C C . LEU A 1 116 ? 5.524 -2.142 -22.554 1.00 73.50 116 LEU A C 1
ATOM 954 O O . LEU A 1 116 ? 6.714 -2.275 -22.835 1.00 73.50 116 LEU A O 1
ATOM 958 N N . GLN A 1 117 ? 4.753 -3.224 -22.363 1.00 69.06 117 GLN A N 1
ATOM 959 C CA . GLN A 1 117 ? 5.191 -4.591 -22.683 1.00 69.06 117 GLN A CA 1
ATOM 960 C C . GLN A 1 117 ? 4.759 -4.962 -24.102 1.00 69.06 117 GLN A C 1
ATOM 962 O O . GLN A 1 117 ? 3.578 -5.130 -24.387 1.00 69.06 117 GLN A O 1
ATOM 967 N N . GLY A 1 118 ? 5.729 -5.156 -24.992 1.00 75.88 118 GLY A N 1
ATOM 968 C CA . GLY A 1 118 ? 5.469 -5.522 -26.381 1.00 75.88 118 GLY A CA 1
ATOM 969 C C . GLY A 1 118 ? 6.717 -5.397 -27.242 1.00 75.88 118 GLY A C 1
ATOM 970 O O . GLY A 1 118 ? 7.801 -5.101 -26.738 1.00 75.88 118 GLY A O 1
ATOM 971 N N . ASP A 1 119 ? 6.572 -5.639 -28.545 1.00 85.56 119 ASP A N 1
ATOM 972 C CA . ASP A 1 119 ? 7.654 -5.358 -29.488 1.00 85.56 119 ASP A CA 1
ATOM 973 C C . ASP A 1 119 ? 7.819 -3.844 -29.616 1.00 85.56 119 ASP A C 1
ATOM 975 O O . ASP A 1 119 ? 6.995 -3.172 -30.233 1.00 85.56 119 ASP A O 1
ATOM 979 N N . VAL A 1 120 ? 8.909 -3.321 -29.055 1.00 89.75 120 VAL A N 1
ATOM 980 C CA . VAL A 1 120 ? 9.242 -1.887 -29.081 1.00 89.75 120 VAL A CA 1
ATOM 981 C C . VAL A 1 120 ? 9.301 -1.358 -30.515 1.00 89.75 120 VAL A C 1
ATOM 983 O O . VAL A 1 120 ? 9.040 -0.190 -30.742 1.00 89.75 120 VAL A O 1
ATOM 986 N N . ALA A 1 121 ? 9.586 -2.201 -31.514 1.00 87.44 121 ALA A N 1
ATOM 987 C CA . ALA A 1 121 ? 9.581 -1.799 -32.922 1.00 87.44 121 ALA A CA 1
ATOM 988 C C . ALA A 1 121 ? 8.207 -1.308 -33.417 1.00 87.44 121 ALA A C 1
ATOM 990 O O . ALA A 1 121 ? 8.137 -0.605 -34.425 1.00 87.44 121 ALA A O 1
ATOM 991 N N . LEU A 1 122 ? 7.127 -1.706 -32.743 1.00 88.56 122 LEU A N 1
ATOM 992 C CA . LEU A 1 122 ? 5.755 -1.345 -33.091 1.00 88.56 122 LEU A CA 1
ATOM 993 C C . LEU A 1 122 ? 5.255 -0.110 -32.344 1.00 88.56 122 LEU A C 1
ATOM 995 O O . LEU A 1 122 ? 4.146 0.326 -32.638 1.00 88.56 122 LEU A O 1
ATOM 999 N N . TRP A 1 123 ? 6.048 0.439 -31.417 1.00 92.44 123 TRP A N 1
ATOM 1000 C CA . TRP A 1 123 ? 5.611 1.587 -30.637 1.00 92.44 123 TRP A CA 1
ATOM 1001 C C . TRP A 1 123 ? 5.365 2.809 -31.510 1.00 92.44 123 TRP A C 1
ATOM 1003 O O . TRP A 1 123 ? 6.195 3.150 -32.365 1.00 92.44 123 TRP A O 1
ATOM 1013 N N . ASP A 1 124 ? 4.265 3.495 -31.238 1.00 91.06 124 ASP A N 1
ATOM 1014 C CA . ASP A 1 124 ? 4.013 4.834 -31.745 1.00 91.06 124 ASP A CA 1
ATOM 1015 C C . ASP A 1 124 ? 4.764 5.904 -30.925 1.00 91.06 124 ASP A C 1
ATOM 1017 O O . ASP A 1 124 ? 5.561 5.615 -30.028 1.00 91.06 124 ASP A O 1
ATOM 1021 N N . GLU A 1 125 ? 4.581 7.173 -31.282 1.00 92.75 125 GLU A N 1
ATOM 1022 C CA . GLU A 1 125 ? 5.236 8.284 -30.583 1.00 92.75 125 GLU A CA 1
ATOM 1023 C C . GLU A 1 125 ? 4.736 8.467 -29.149 1.00 92.75 125 GLU A C 1
ATOM 1025 O O . GLU A 1 125 ? 5.506 8.898 -28.290 1.00 92.75 125 GLU A O 1
ATOM 1030 N N . GLU A 1 126 ? 3.473 8.140 -28.870 1.00 90.12 126 GLU A N 1
ATOM 1031 C CA . GLU A 1 126 ? 2.874 8.300 -27.547 1.00 90.12 126 GLU A CA 1
ATOM 1032 C C . GLU A 1 126 ? 3.456 7.262 -26.581 1.00 90.12 126 GLU A C 1
ATOM 1034 O O . GLU A 1 126 ? 3.831 7.596 -25.455 1.00 90.12 126 GLU A O 1
ATOM 1039 N N . GLU A 1 127 ? 3.633 6.025 -27.040 1.00 90.25 127 GLU A N 1
ATOM 1040 C CA . GLU A 1 127 ? 4.298 4.952 -26.297 1.00 90.25 127 GLU A CA 1
ATOM 1041 C C . GLU A 1 127 ? 5.780 5.273 -26.039 1.00 90.25 127 GLU A C 1
ATOM 1043 O O . GLU A 1 127 ? 6.273 5.098 -24.919 1.00 90.25 127 GLU A O 1
ATOM 1048 N N . VAL A 1 128 ? 6.487 5.846 -27.022 1.00 92.31 128 VAL A N 1
ATOM 1049 C CA . VAL A 1 128 ? 7.860 6.354 -26.832 1.00 92.31 128 VAL A CA 1
ATOM 1050 C C . VAL A 1 128 ? 7.896 7.496 -25.807 1.00 92.31 128 VAL A C 1
ATOM 1052 O O . VAL A 1 128 ? 8.777 7.525 -24.940 1.00 92.31 128 VAL A O 1
ATOM 1055 N N . CYS A 1 129 ? 6.924 8.410 -25.842 1.00 91.69 129 CYS A N 1
ATOM 1056 C CA . CYS A 1 129 ? 6.785 9.481 -24.857 1.00 91.69 129 CYS A CA 1
ATOM 1057 C C . CYS A 1 129 ? 6.510 8.938 -23.446 1.00 91.69 129 CYS A C 1
ATOM 1059 O O . CYS A 1 129 ? 7.077 9.429 -22.467 1.00 91.69 129 CYS A O 1
ATOM 1061 N N . GLN A 1 130 ? 5.665 7.915 -23.313 1.00 89.81 130 GLN A N 1
ATOM 1062 C CA . GLN A 1 130 ? 5.392 7.256 -22.033 1.00 89.81 130 GLN A CA 1
ATOM 1063 C C . GLN A 1 130 ? 6.635 6.560 -21.477 1.00 89.81 130 GLN A C 1
ATOM 1065 O O . GLN A 1 130 ? 6.957 6.740 -20.300 1.00 89.81 130 GLN A O 1
ATOM 1070 N N . TRP A 1 131 ? 7.381 5.846 -22.322 1.00 90.75 131 TRP A N 1
ATOM 1071 C CA . TRP A 1 131 ? 8.658 5.256 -21.930 1.00 90.75 131 TRP A CA 1
ATOM 1072 C C . TRP A 1 131 ? 9.656 6.322 -21.461 1.00 90.75 131 TRP A C 1
ATOM 1074 O O . TRP A 1 131 ? 10.275 6.159 -20.407 1.00 90.75 131 TRP A O 1
ATOM 1084 N N . MET A 1 132 ? 9.755 7.454 -22.170 1.00 90.25 132 MET A N 1
ATOM 1085 C CA . MET A 1 132 ? 10.619 8.569 -21.772 1.00 90.25 132 MET A CA 1
ATOM 1086 C C . MET A 1 132 ? 10.250 9.125 -20.388 1.00 90.25 132 MET A C 1
ATOM 1088 O O . MET A 1 132 ? 11.132 9.353 -19.558 1.00 90.25 132 MET A O 1
ATOM 1092 N N . ARG A 1 133 ? 8.953 9.304 -20.107 1.00 89.06 133 ARG A N 1
ATOM 1093 C CA . ARG A 1 133 ? 8.463 9.748 -18.788 1.00 89.06 133 ARG A CA 1
ATOM 1094 C C . ARG A 1 133 ? 8.769 8.733 -17.679 1.00 89.06 133 ARG A C 1
ATOM 1096 O O . ARG A 1 133 ? 9.017 9.115 -16.538 1.00 89.06 133 ARG A O 1
ATOM 1103 N N . GLN A 1 134 ? 8.783 7.439 -17.998 1.00 87.12 134 GLN A N 1
ATOM 1104 C CA . GLN A 1 134 ? 9.123 6.392 -17.034 1.00 87.12 134 GLN A CA 1
ATOM 1105 C C . GLN A 1 134 ? 10.620 6.395 -16.685 1.00 87.12 134 GLN A C 1
ATOM 1107 O O . GLN A 1 134 ? 10.993 6.288 -15.510 1.00 87.12 134 GLN A O 1
ATOM 1112 N N . ILE A 1 135 ? 11.497 6.530 -17.684 1.00 87.75 135 ILE A N 1
ATOM 1113 C CA . ILE A 1 135 ? 12.943 6.567 -17.435 1.00 87.75 135 ILE A CA 1
ATOM 1114 C C . ILE A 1 135 ? 13.386 7.898 -16.825 1.00 87.75 135 ILE A C 1
ATOM 1116 O O . ILE A 1 135 ? 14.311 7.900 -16.017 1.00 87.75 135 ILE A O 1
ATOM 1120 N N . SER A 1 136 ? 12.716 9.016 -17.126 1.00 87.50 136 SER A N 1
ATOM 1121 C CA . SER A 1 136 ? 13.036 10.318 -16.528 1.00 87.50 136 SER A CA 1
ATOM 1122 C C . SER A 1 136 ? 12.800 10.322 -15.020 1.00 87.50 136 SER A C 1
ATOM 1124 O O . SER A 1 136 ? 13.645 10.826 -14.283 1.00 87.50 136 SER A O 1
ATOM 1126 N N . ALA A 1 137 ? 11.728 9.667 -14.557 1.00 81.94 137 ALA A N 1
ATOM 1127 C CA . ALA A 1 137 ? 11.461 9.451 -13.137 1.00 81.94 137 ALA A CA 1
ATOM 1128 C C . ALA A 1 137 ? 12.549 8.598 -12.458 1.00 81.94 137 ALA A C 1
ATOM 1130 O O . ALA A 1 137 ? 12.876 8.820 -11.295 1.00 81.94 137 ALA A O 1
ATOM 1131 N N . SER A 1 138 ? 13.140 7.647 -13.189 1.00 82.31 138 SER A N 1
ATOM 1132 C CA . SER A 1 138 ? 14.220 6.781 -12.690 1.00 82.31 138 SER A CA 1
ATOM 1133 C C . SER A 1 138 ? 15.588 7.477 -12.683 1.00 82.31 138 SER A C 1
ATOM 1135 O O . SER A 1 138 ? 16.439 7.177 -11.849 1.00 82.31 138 SER A O 1
ATOM 1137 N N . LEU A 1 139 ? 15.806 8.396 -13.626 1.00 82.44 139 LEU A N 1
ATOM 1138 C CA . LEU A 1 139 ? 17.058 9.126 -13.831 1.00 82.44 139 LEU A CA 1
ATOM 1139 C C . LEU A 1 139 ? 17.068 10.517 -13.171 1.00 82.44 139 LEU A C 1
ATOM 1141 O O . LEU A 1 139 ? 18.069 11.222 -13.289 1.00 82.44 139 LEU A O 1
ATOM 1145 N N . SER A 1 140 ? 15.979 10.908 -12.499 1.00 81.81 140 SER A N 1
ATOM 1146 C CA . SER A 1 140 ? 15.776 12.234 -11.895 1.00 81.81 140 SER A CA 1
ATOM 1147 C C . SER A 1 140 ? 16.030 13.392 -12.874 1.00 81.81 140 SER A C 1
ATOM 1149 O O . SER A 1 140 ? 16.680 14.376 -12.526 1.00 81.81 140 SER A O 1
ATOM 1151 N N . ILE A 1 141 ? 15.557 13.261 -14.119 1.00 82.69 141 ILE A N 1
ATOM 1152 C CA . ILE A 1 141 ? 15.666 14.321 -15.135 1.00 82.69 141 ILE A CA 1
ATOM 1153 C C . ILE A 1 141 ? 14.652 15.428 -14.809 1.00 82.69 141 ILE A C 1
ATOM 1155 O O . ILE A 1 141 ? 13.490 15.137 -14.528 1.00 82.69 141 ILE A O 1
ATOM 1159 N N . GLU A 1 142 ? 15.087 16.689 -14.856 1.00 83.81 142 GLU A N 1
ATOM 1160 C CA . GLU A 1 142 ? 14.231 17.862 -14.627 1.00 83.81 142 GLU A CA 1
ATOM 1161 C C . GLU A 1 142 ? 13.084 17.963 -15.651 1.00 83.81 142 GLU A C 1
ATOM 1163 O O . GLU A 1 142 ? 13.233 17.569 -16.812 1.00 83.81 142 GLU A O 1
ATOM 1168 N N . GLY A 1 143 ? 11.945 18.523 -15.222 1.00 83.62 143 GLY A N 1
ATOM 1169 C CA . GLY A 1 143 ? 10.721 18.621 -16.029 1.00 83.62 143 GLY A CA 1
ATOM 1170 C C . GLY A 1 143 ? 10.922 19.351 -17.358 1.00 83.62 143 GLY A C 1
ATOM 1171 O O . GLY A 1 143 ? 10.540 18.828 -18.398 1.00 83.62 143 GLY A O 1
ATOM 1172 N N . ASP A 1 144 ? 11.626 20.482 -17.350 1.00 84.00 144 ASP A N 1
ATOM 1173 C CA . ASP A 1 144 ? 11.851 21.298 -18.552 1.00 84.00 144 ASP A CA 1
ATOM 1174 C C . ASP A 1 144 ? 12.635 20.538 -19.639 1.00 84.00 144 ASP A C 1
ATOM 1176 O O . ASP A 1 144 ? 12.364 20.659 -20.835 1.00 84.00 144 ASP A O 1
ATOM 1180 N N . VAL A 1 145 ? 13.597 19.702 -19.227 1.00 82.62 145 VAL A N 1
ATOM 1181 C CA . VAL A 1 145 ? 14.393 18.865 -20.139 1.00 82.62 145 VAL A CA 1
ATOM 1182 C C . VAL A 1 145 ? 13.552 17.715 -20.694 1.00 82.62 145 VAL A C 1
ATOM 1184 O O . VAL A 1 145 ? 13.683 17.364 -21.870 1.00 82.62 145 VAL A O 1
ATOM 1187 N N . LEU A 1 146 ? 12.685 17.133 -19.862 1.00 88.56 146 LEU A N 1
ATOM 1188 C CA . LEU A 1 146 ? 11.737 16.107 -20.283 1.00 88.56 146 LEU A CA 1
ATOM 1189 C C . LEU A 1 146 ? 10.747 16.668 -21.306 1.00 88.56 146 LEU A C 1
ATOM 1191 O O . LEU A 1 146 ? 10.602 16.078 -22.372 1.00 88.56 146 LEU A O 1
ATOM 1195 N N . ASP A 1 147 ? 10.123 17.810 -21.027 1.00 89.31 147 ASP A N 1
ATOM 1196 C CA . ASP A 1 147 ? 9.144 18.437 -21.918 1.00 89.31 147 ASP A CA 1
ATOM 1197 C C . ASP A 1 147 ? 9.769 18.815 -23.263 1.00 89.31 147 ASP A C 1
ATOM 1199 O O . ASP A 1 147 ? 9.178 18.570 -24.319 1.00 89.31 147 ASP A O 1
ATOM 1203 N N . HIS A 1 148 ? 11.007 19.318 -23.246 1.00 87.38 148 HIS A N 1
ATOM 1204 C CA . HIS A 1 148 ? 11.766 19.568 -24.466 1.00 87.38 148 HIS A CA 1
ATOM 1205 C C . HIS A 1 148 ? 11.986 18.286 -25.282 1.00 87.38 148 HIS A C 1
ATOM 1207 O O . HIS A 1 148 ? 11.772 18.276 -26.494 1.00 87.38 148 HIS A O 1
ATOM 1213 N N . PHE A 1 149 ? 12.363 17.180 -24.637 1.00 85.19 149 PHE A N 1
ATOM 1214 C CA . PHE A 1 149 ? 12.574 15.914 -25.338 1.00 85.19 149 PHE A CA 1
ATOM 1215 C C . PHE A 1 149 ? 11.274 15.286 -25.854 1.00 85.19 149 PHE A C 1
ATOM 1217 O O . PHE A 1 149 ? 11.252 14.755 -26.961 1.00 85.19 149 PHE A O 1
ATOM 1224 N N . ILE A 1 150 ? 10.180 15.383 -25.098 1.00 91.19 150 ILE A N 1
ATOM 1225 C CA . ILE A 1 150 ? 8.848 14.952 -25.542 1.00 91.19 150 ILE A CA 1
ATOM 1226 C C . ILE A 1 150 ? 8.424 15.744 -26.785 1.00 91.19 150 ILE A C 1
ATOM 1228 O O . ILE A 1 150 ? 7.977 15.153 -27.766 1.00 91.19 150 ILE A O 1
ATOM 1232 N N . ALA A 1 151 ? 8.642 17.063 -26.794 1.00 91.12 151 ALA A N 1
ATOM 1233 C CA . ALA A 1 151 ? 8.384 17.888 -27.970 1.00 91.12 151 ALA A CA 1
ATOM 1234 C C . ALA A 1 151 ? 9.230 17.453 -29.181 1.00 91.12 151 ALA A C 1
ATOM 1236 O O . ALA A 1 151 ? 8.723 17.421 -30.300 1.00 91.12 151 ALA A O 1
ATOM 1237 N N . LEU A 1 152 ? 10.493 17.065 -28.969 1.00 89.31 152 LEU A N 1
ATOM 1238 C CA . LEU A 1 152 ? 11.370 16.554 -30.027 1.00 89.31 152 LEU A CA 1
ATOM 1239 C C . LEU A 1 152 ? 10.925 15.191 -30.568 1.00 89.31 152 LEU A C 1
ATOM 1241 O O . LEU A 1 152 ? 10.988 14.986 -31.780 1.00 89.31 152 LEU A O 1
ATOM 1245 N N . ILE A 1 153 ? 10.463 14.278 -29.706 1.00 91.06 153 ILE A N 1
ATOM 1246 C CA . ILE A 1 153 ? 9.912 12.978 -30.121 1.00 91.06 153 ILE A CA 1
ATOM 1247 C C . ILE A 1 153 ? 8.754 13.189 -31.096 1.00 91.06 153 ILE A C 1
ATOM 1249 O O . ILE A 1 153 ? 8.775 12.622 -32.188 1.00 91.06 153 ILE A O 1
ATOM 1253 N N . LEU A 1 154 ? 7.800 14.046 -30.724 1.00 92.44 154 LEU A N 1
ATOM 1254 C CA . LEU A 1 154 ? 6.625 14.350 -31.542 1.00 92.44 154 LEU A CA 1
ATOM 1255 C C . LEU A 1 154 ? 7.013 15.102 -32.823 1.00 92.44 154 LEU A C 1
ATOM 1257 O O . LEU A 1 154 ? 6.583 14.753 -33.915 1.00 92.44 154 LEU A O 1
ATOM 1261 N N . HIS A 1 155 ? 7.889 16.105 -32.722 1.00 91.75 155 HIS A N 1
ATOM 1262 C CA . HIS A 1 155 ? 8.305 16.906 -33.876 1.00 91.75 155 HIS A CA 1
ATOM 1263 C C . HIS A 1 155 ? 9.073 16.089 -34.929 1.00 91.75 155 HIS A C 1
ATOM 1265 O O . HIS A 1 155 ? 8.936 16.325 -36.129 1.00 91.75 155 HIS A O 1
ATOM 1271 N N . HIS A 1 156 ? 9.891 15.125 -34.497 1.00 89.56 156 HIS A N 1
ATOM 1272 C CA . HIS A 1 156 ? 10.691 14.280 -35.387 1.00 89.56 156 HIS A CA 1
ATOM 1273 C C . HIS A 1 156 ? 10.064 12.910 -35.674 1.00 89.56 156 HIS A C 1
ATOM 1275 O O . HIS A 1 156 ? 10.709 12.076 -36.328 1.00 89.56 156 HIS A O 1
ATOM 1281 N N . ASN A 1 157 ? 8.818 12.678 -35.241 1.00 91.44 157 ASN A N 1
ATOM 1282 C CA . ASN A 1 157 ? 8.101 11.421 -35.453 1.00 91.44 157 ASN A CA 1
ATOM 1283 C C . ASN A 1 157 ? 8.932 10.215 -34.956 1.00 91.44 157 ASN A C 1
ATOM 1285 O O . ASN A 1 157 ? 9.126 9.222 -35.671 1.00 91.44 157 ASN A O 1
ATOM 1289 N N . ILE A 1 158 ? 9.551 10.338 -33.774 1.00 93.00 158 ILE A N 1
ATOM 1290 C CA . ILE A 1 158 ? 10.427 9.302 -33.209 1.00 93.00 158 ILE A CA 1
ATOM 1291 C C . ILE A 1 158 ? 9.552 8.177 -32.654 1.00 93.00 158 ILE A C 1
ATOM 1293 O O . ILE A 1 158 ? 9.201 8.150 -31.481 1.00 93.00 158 ILE A O 1
ATOM 1297 N N . ASN A 1 159 ? 9.213 7.235 -33.527 1.00 93.12 159 ASN A N 1
ATOM 1298 C CA . ASN A 1 159 ? 8.545 5.991 -33.164 1.00 93.12 159 ASN A CA 1
ATOM 1299 C C . ASN A 1 159 ? 9.535 4.952 -32.608 1.00 93.12 159 ASN A C 1
ATOM 1301 O O . ASN A 1 159 ? 10.755 5.150 -32.617 1.00 93.12 159 ASN A O 1
ATOM 1305 N N . GLY A 1 160 ? 9.020 3.814 -32.152 1.00 92.38 160 GLY A N 1
ATOM 1306 C CA . GLY A 1 160 ? 9.811 2.776 -31.501 1.00 92.38 160 GLY A CA 1
ATOM 1307 C C . GLY A 1 160 ? 10.984 2.233 -32.323 1.00 92.38 160 GLY A C 1
ATOM 1308 O O . GLY A 1 160 ? 12.077 2.048 -31.790 1.00 92.38 160 GLY A O 1
ATOM 1309 N N . ASN A 1 161 ? 10.817 2.061 -33.639 1.00 91.62 161 ASN A N 1
ATOM 1310 C CA . ASN A 1 161 ? 11.921 1.675 -34.529 1.00 91.62 161 ASN A CA 1
ATOM 1311 C C . ASN A 1 161 ? 13.043 2.720 -34.544 1.00 91.62 161 ASN A C 1
ATOM 1313 O O . ASN A 1 161 ? 14.213 2.380 -34.382 1.00 91.62 161 ASN A O 1
ATOM 1317 N N . ARG A 1 162 ? 12.694 4.002 -34.686 1.00 93.12 162 ARG A N 1
ATOM 1318 C CA . ARG A 1 162 ? 13.677 5.096 -34.677 1.00 93.12 162 ARG A CA 1
ATOM 1319 C C . ARG A 1 162 ? 14.351 5.245 -33.318 1.00 93.12 162 ARG A C 1
ATOM 1321 O O . ARG A 1 162 ? 15.555 5.481 -33.262 1.00 93.12 162 ARG A O 1
ATOM 1328 N N . LEU A 1 163 ? 13.598 5.060 -32.234 1.00 93.56 163 LEU A N 1
ATOM 1329 C CA . LEU A 1 163 ? 14.138 5.041 -30.878 1.00 93.56 163 LEU A CA 1
ATOM 1330 C C . LEU A 1 163 ? 15.174 3.924 -30.717 1.00 93.56 163 LEU A C 1
ATOM 1332 O O . LEU A 1 163 ? 16.242 4.146 -30.150 1.00 93.56 163 LEU A O 1
ATOM 1336 N N . LEU A 1 164 ? 14.881 2.729 -31.232 1.00 92.19 164 LEU A N 1
ATOM 1337 C CA . LEU A 1 164 ? 15.802 1.603 -31.164 1.00 92.19 164 LEU A CA 1
ATOM 1338 C C . LEU A 1 164 ? 17.078 1.837 -31.966 1.00 92.19 164 LEU A C 1
ATOM 1340 O O . LEU A 1 164 ? 18.090 1.281 -31.556 1.00 92.19 164 LEU A O 1
ATOM 1344 N N . ASP A 1 165 ? 17.072 2.647 -33.023 1.00 93.12 165 ASP A N 1
ATOM 1345 C CA . ASP A 1 165 ? 18.246 2.922 -33.867 1.00 93.12 165 ASP A CA 1
ATOM 1346 C C . ASP A 1 165 ? 19.030 4.182 -33.474 1.00 93.12 165 ASP A C 1
ATOM 1348 O O . ASP A 1 165 ? 20.146 4.385 -33.959 1.00 93.12 165 ASP A O 1
ATOM 1352 N N . ILE A 1 166 ? 18.498 4.992 -32.554 1.00 91.69 166 ILE A N 1
ATOM 1353 C CA . ILE A 1 166 ? 19.106 6.260 -32.143 1.00 91.69 166 ILE A CA 1
ATOM 1354 C C . ILE A 1 166 ? 20.549 6.061 -31.657 1.00 91.69 166 ILE A C 1
ATOM 1356 O O . ILE A 1 166 ? 20.873 5.124 -30.914 1.00 91.69 166 ILE A O 1
ATOM 1360 N N . THR A 1 167 ? 21.440 6.951 -32.078 1.00 90.38 167 THR A N 1
ATOM 1361 C CA . THR A 1 167 ? 22.850 6.950 -31.686 1.00 90.38 167 THR A CA 1
ATOM 1362 C C . THR A 1 167 ? 23.151 8.076 -30.693 1.00 90.38 167 THR A C 1
ATOM 1364 O O . THR A 1 167 ? 22.386 9.035 -30.572 1.00 90.38 167 THR A O 1
ATOM 1367 N N . PRO A 1 168 ? 24.300 8.033 -29.991 1.00 88.38 168 PRO A N 1
ATOM 1368 C CA . PRO A 1 168 ? 24.692 9.132 -29.110 1.00 88.38 168 PRO A CA 1
ATOM 1369 C C . PRO A 1 168 ? 24.848 10.465 -29.854 1.00 88.38 168 PRO A C 1
ATOM 1371 O O . PRO A 1 168 ? 24.613 11.516 -29.267 1.00 88.38 168 PRO A O 1
ATOM 1374 N N . LYS A 1 169 ? 25.230 10.428 -31.138 1.00 87.94 169 LYS A N 1
ATOM 1375 C CA . LYS A 1 169 ? 25.350 11.623 -31.985 1.00 87.94 169 LYS A CA 1
ATOM 1376 C C . LYS A 1 169 ? 23.988 12.189 -32.369 1.00 87.94 169 LYS A C 1
ATOM 1378 O O . LYS A 1 169 ? 23.850 13.403 -32.476 1.00 87.94 169 LYS A O 1
ATOM 1383 N N . ASP A 1 170 ? 22.983 11.335 -32.533 1.00 88.38 170 ASP A N 1
ATOM 1384 C CA . ASP A 1 170 ? 21.620 11.786 -32.817 1.00 88.38 170 ASP A CA 1
ATOM 1385 C C . ASP A 1 170 ? 21.045 12.509 -31.600 1.00 88.38 170 ASP A C 1
ATOM 1387 O O . ASP A 1 170 ? 20.503 13.594 -31.742 1.00 88.38 170 ASP A O 1
ATOM 1391 N N . LEU A 1 171 ? 21.269 11.990 -30.386 1.00 87.00 171 LEU A N 1
ATOM 1392 C CA . LEU A 1 171 ? 20.869 12.673 -29.146 1.00 87.00 171 LEU A CA 1
ATOM 1393 C C . LEU A 1 171 ? 21.544 14.045 -28.976 1.00 87.00 171 LEU A C 1
ATOM 1395 O O . LEU A 1 171 ? 20.933 14.980 -28.466 1.00 87.00 171 LEU A O 1
ATOM 1399 N N . GLU A 1 172 ? 22.801 14.174 -29.404 1.00 87.50 172 GLU A N 1
ATOM 1400 C CA . GLU A 1 172 ? 23.506 15.459 -29.451 1.00 87.50 172 GLU A CA 1
ATOM 1401 C C . GLU A 1 172 ? 22.897 16.406 -30.488 1.00 87.50 172 GLU A C 1
ATOM 1403 O O . GLU A 1 172 ? 22.658 17.574 -30.191 1.00 87.50 172 GLU A O 1
ATOM 1408 N N . SER A 1 173 ? 22.596 15.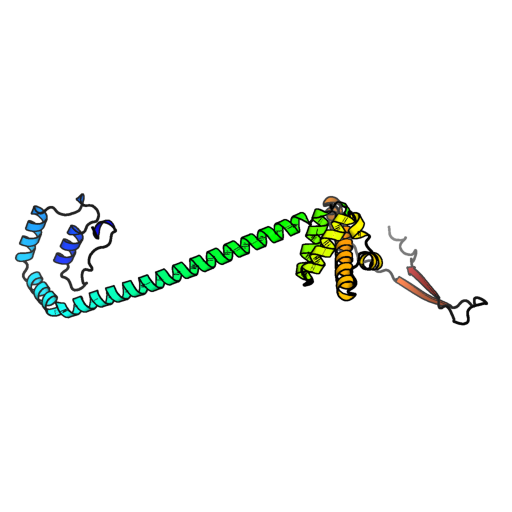882 -31.676 1.00 84.31 173 SER A N 1
ATOM 1409 C CA . SER A 1 173 ? 22.007 16.633 -32.792 1.00 84.31 173 SER A CA 1
ATOM 1410 C C . SER A 1 173 ? 20.566 17.069 -32.512 1.00 84.31 173 SER A C 1
ATOM 1412 O O . SER A 1 173 ? 20.121 18.088 -33.028 1.00 84.31 173 SER A O 1
ATOM 1414 N N . LEU A 1 174 ? 19.854 16.325 -31.662 1.00 79.75 174 LEU A N 1
ATOM 1415 C CA . LEU A 1 174 ? 18.525 16.653 -31.147 1.00 79.75 174 LEU A CA 1
ATOM 1416 C C . LEU A 1 174 ? 18.559 17.720 -30.040 1.00 79.75 174 LEU A C 1
ATOM 1418 O O . LEU A 1 174 ? 17.504 18.137 -29.585 1.00 79.75 174 LEU A O 1
ATOM 1422 N N . GLY A 1 175 ? 19.736 18.179 -29.599 1.00 78.06 175 GLY A N 1
ATOM 1423 C CA . GLY A 1 175 ? 19.854 19.274 -28.631 1.00 78.06 175 GLY A CA 1
ATOM 1424 C C . GLY A 1 175 ? 20.063 18.845 -27.175 1.00 78.06 175 GLY A C 1
ATOM 1425 O O . GLY A 1 175 ? 20.087 19.698 -26.288 1.00 78.06 175 GLY A O 1
ATOM 1426 N N . ILE A 1 176 ? 20.289 17.554 -26.885 1.00 80.25 176 ILE A N 1
ATOM 1427 C CA . ILE A 1 176 ? 20.672 17.114 -25.531 1.00 80.25 176 ILE A CA 1
ATOM 1428 C C . ILE A 1 176 ? 22.164 17.397 -25.316 1.00 80.25 176 ILE A C 1
ATOM 1430 O O . ILE A 1 176 ? 23.039 16.547 -25.524 1.00 80.25 176 ILE A O 1
ATOM 1434 N N . CYS A 1 177 ? 22.468 18.618 -24.882 1.00 76.50 177 CYS A N 1
ATOM 1435 C CA . CYS A 1 177 ? 23.838 19.096 -24.680 1.00 76.50 177 CYS A CA 1
ATOM 1436 C C . CYS A 1 177 ? 24.534 18.463 -23.462 1.00 76.50 177 CYS A C 1
ATOM 1438 O O . CYS A 1 177 ? 25.753 18.307 -23.461 1.00 76.50 177 CYS A O 1
ATOM 1440 N N . SER A 1 178 ? 23.780 18.064 -22.431 1.00 86.19 178 SER A N 1
ATOM 1441 C CA . SER A 1 178 ? 24.356 17.465 -21.222 1.00 86.19 178 SER A CA 1
ATOM 1442 C C . SER A 1 178 ? 24.903 16.063 -21.495 1.00 86.19 178 SER A C 1
ATOM 1444 O O . SER A 1 178 ? 24.148 15.127 -21.768 1.00 86.19 178 SER A O 1
ATOM 1446 N N . LEU A 1 179 ? 26.224 15.902 -21.362 1.00 87.06 179 LEU A N 1
ATOM 1447 C CA . LEU A 1 179 ? 26.914 14.626 -21.567 1.00 87.06 179 LEU A CA 1
ATOM 1448 C C . LEU A 1 179 ? 26.391 13.524 -20.632 1.00 87.06 179 LEU A C 1
ATOM 1450 O O . LEU A 1 179 ? 26.235 12.380 -21.055 1.00 87.06 179 LEU A O 1
ATOM 1454 N N . GLY A 1 180 ? 26.090 13.870 -19.376 1.00 86.38 180 GLY A N 1
ATOM 1455 C CA . GLY A 1 180 ? 25.579 12.925 -18.380 1.00 86.38 180 GLY A CA 1
ATOM 1456 C C . GLY A 1 180 ? 24.182 12.411 -18.726 1.00 86.38 180 GLY A C 1
ATOM 1457 O O . GLY A 1 180 ? 23.956 11.201 -18.740 1.00 86.38 180 GLY A O 1
ATOM 1458 N N . ILE A 1 181 ? 23.266 13.317 -19.085 1.00 85.88 181 ILE A N 1
ATOM 1459 C CA . ILE A 1 181 ? 21.899 12.956 -19.495 1.00 85.88 181 ILE A CA 1
ATOM 1460 C C . ILE A 1 181 ? 21.944 12.117 -20.772 1.00 85.88 181 ILE A C 1
ATOM 1462 O O . ILE A 1 181 ? 21.323 11.059 -20.834 1.00 85.88 181 ILE A O 1
ATOM 1466 N N . ARG A 1 182 ? 22.746 12.532 -21.758 1.00 89.00 182 ARG A N 1
ATOM 1467 C CA . ARG A 1 182 ? 22.932 11.805 -23.019 1.00 89.00 182 ARG A CA 1
ATOM 1468 C C . ARG A 1 182 ? 23.456 10.386 -22.793 1.00 89.00 182 ARG A C 1
ATOM 1470 O O . ARG A 1 182 ? 22.950 9.442 -23.396 1.00 89.00 182 ARG A O 1
ATOM 1477 N N . HIS A 1 183 ? 24.445 10.224 -21.912 1.00 89.50 183 HIS A N 1
ATOM 1478 C CA . HIS A 1 183 ? 24.991 8.915 -21.556 1.00 89.50 183 HIS A CA 1
ATOM 1479 C C . HIS A 1 183 ? 23.941 8.017 -20.889 1.00 89.50 183 HIS A C 1
ATOM 1481 O O . HIS A 1 183 ? 23.779 6.863 -21.288 1.00 89.50 183 HIS A O 1
ATOM 1487 N N . ASN A 1 184 ? 23.213 8.545 -19.903 1.00 90.56 184 ASN A N 1
ATOM 1488 C CA . ASN A 1 184 ? 22.192 7.797 -19.172 1.00 90.56 184 ASN A CA 1
ATOM 1489 C C . ASN A 1 184 ? 21.016 7.402 -20.073 1.00 90.56 184 ASN A C 1
ATOM 1491 O O . ASN A 1 184 ? 20.619 6.241 -20.085 1.00 90.56 184 ASN A O 1
ATOM 1495 N N . LEU A 1 185 ? 20.516 8.331 -20.889 1.00 89.31 185 LEU A N 1
ATOM 1496 C CA . LEU A 1 185 ? 19.444 8.067 -21.844 1.00 89.31 185 LEU A CA 1
ATOM 1497 C C . LEU A 1 185 ? 19.854 6.995 -22.857 1.00 89.31 185 LEU A C 1
ATOM 1499 O O . LEU A 1 185 ? 19.133 6.024 -23.071 1.00 89.31 185 LEU A O 1
ATOM 1503 N N . PHE A 1 186 ? 21.051 7.116 -23.435 1.00 91.88 186 PHE A N 1
ATOM 1504 C CA . PHE A 1 186 ? 21.549 6.120 -24.378 1.00 91.88 186 PHE A CA 1
ATOM 1505 C C . PHE A 1 186 ? 21.750 4.742 -23.729 1.00 91.88 186 PHE A C 1
ATOM 1507 O O . PHE A 1 186 ? 21.515 3.709 -24.360 1.00 91.88 186 PHE A O 1
ATOM 1514 N N . LYS A 1 187 ? 22.160 4.704 -22.456 1.00 92.69 187 LYS A N 1
ATOM 1515 C CA . LYS A 1 187 ? 22.240 3.463 -21.680 1.00 92.69 187 LYS A CA 1
ATOM 1516 C C . LYS A 1 187 ? 20.862 2.808 -21.540 1.00 92.69 187 LYS A C 1
ATOM 1518 O O . LYS A 1 187 ? 20.768 1.600 -21.760 1.00 92.69 187 LYS A O 1
ATOM 1523 N N . GLU A 1 188 ? 19.815 3.579 -21.256 1.00 93.00 188 GLU A N 1
ATOM 1524 C CA . GLU A 1 188 ? 18.447 3.055 -21.179 1.00 93.00 188 GLU A CA 1
ATOM 1525 C C . GLU A 1 188 ? 17.919 2.586 -22.539 1.00 93.00 188 GLU A C 1
ATOM 1527 O O . GLU A 1 188 ? 17.377 1.485 -22.626 1.00 93.00 188 GLU A O 1
ATOM 1532 N N . VAL A 1 189 ? 18.192 3.309 -23.630 1.00 92.88 189 VAL A N 1
ATOM 1533 C CA . VAL A 1 189 ? 17.884 2.828 -24.991 1.00 92.88 189 VAL A CA 1
ATOM 1534 C C . VAL A 1 189 ? 18.598 1.502 -25.287 1.00 92.88 189 VAL A C 1
ATOM 1536 O O . VAL A 1 189 ? 18.011 0.573 -25.843 1.00 92.88 189 VAL A O 1
ATOM 1539 N N . LYS A 1 190 ? 19.869 1.361 -24.891 1.00 93.50 190 LYS A N 1
ATOM 1540 C CA . LYS A 1 190 ? 20.629 0.116 -25.084 1.00 93.50 190 LYS A CA 1
ATOM 1541 C C . LYS A 1 190 ? 20.039 -1.049 -24.284 1.00 93.50 190 LYS A C 1
ATOM 1543 O O . LYS A 1 190 ? 20.059 -2.187 -24.764 1.00 93.50 190 LYS A O 1
ATOM 1548 N N . ASN A 1 191 ? 19.547 -0.789 -23.075 1.00 91.88 191 ASN A N 1
ATOM 1549 C CA . ASN A 1 191 ? 18.844 -1.786 -22.271 1.00 91.88 191 ASN A CA 1
ATOM 1550 C C . ASN A 1 191 ? 17.520 -2.181 -22.934 1.00 91.88 191 ASN A C 1
ATOM 1552 O O . ASN A 1 191 ? 17.284 -3.373 -23.124 1.00 91.88 191 ASN A O 1
ATOM 1556 N N . LEU A 1 192 ? 16.731 -1.198 -23.379 1.00 91.00 192 LEU A N 1
ATOM 1557 C CA . LEU A 1 192 ? 15.475 -1.408 -24.099 1.00 91.00 192 LEU A CA 1
ATOM 1558 C C . LEU A 1 192 ? 15.683 -2.257 -25.359 1.00 91.00 192 LEU A C 1
ATOM 1560 O O . LEU A 1 192 ? 14.973 -3.235 -25.574 1.00 91.00 192 LEU A O 1
ATOM 1564 N N . ARG A 1 193 ? 16.726 -1.963 -26.147 1.00 91.62 193 ARG A N 1
ATOM 1565 C CA . ARG A 1 193 ? 17.095 -2.740 -27.341 1.00 91.62 193 ARG A CA 1
ATOM 1566 C C . ARG A 1 193 ? 17.414 -4.197 -27.007 1.00 91.62 193 ARG A C 1
ATOM 1568 O O . ARG A 1 193 ? 16.992 -5.103 -27.724 1.00 91.62 193 ARG A O 1
ATOM 1575 N N . ARG A 1 194 ? 18.154 -4.440 -25.919 1.00 88.81 194 ARG A N 1
ATOM 1576 C CA . ARG A 1 194 ? 18.494 -5.799 -25.467 1.00 88.81 194 ARG A CA 1
ATOM 1577 C C . ARG A 1 194 ? 17.251 -6.564 -25.027 1.00 88.81 194 ARG A C 1
ATOM 1579 O O . ARG A 1 194 ? 17.113 -7.733 -25.379 1.00 88.81 194 ARG A O 1
ATOM 1586 N N . GLU A 1 195 ? 16.376 -5.915 -24.269 1.00 86.00 195 GLU A N 1
ATOM 1587 C CA . GLU A 1 195 ? 15.158 -6.538 -23.764 1.00 86.00 195 GLU A CA 1
ATOM 1588 C C . GLU A 1 195 ? 14.175 -6.831 -24.898 1.00 86.00 195 GLU A C 1
ATOM 1590 O O . GLU A 1 195 ? 13.683 -7.953 -24.998 1.00 86.00 195 GLU A O 1
ATOM 1595 N N . ASN A 1 196 ? 13.995 -5.894 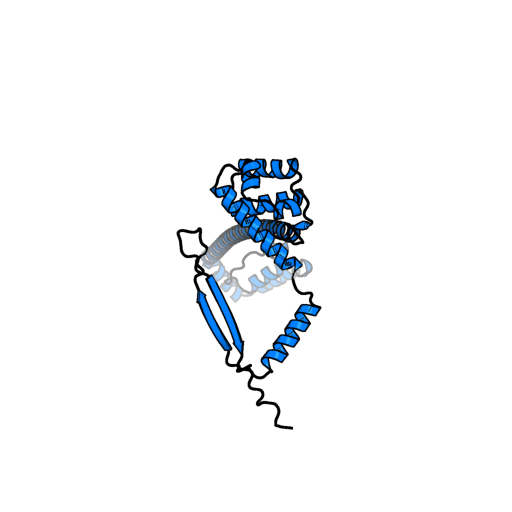-25.834 1.00 88.31 196 ASN A N 1
ATOM 1596 C CA . ASN A 1 196 ? 13.171 -6.123 -27.016 1.00 88.31 196 ASN A CA 1
ATOM 1597 C C . ASN A 1 196 ? 13.713 -7.284 -27.866 1.00 88.31 196 ASN A C 1
ATOM 1599 O O . ASN A 1 196 ? 12.967 -8.177 -28.267 1.00 88.31 196 ASN A O 1
ATOM 1603 N N . TYR A 1 197 ? 15.034 -7.344 -28.080 1.00 86.06 197 TYR A N 1
ATOM 1604 C CA . TYR A 1 197 ? 15.656 -8.481 -28.763 1.00 86.06 197 TYR A CA 1
ATOM 1605 C C . TYR A 1 197 ? 15.401 -9.797 -28.018 1.00 86.06 197 TYR A C 1
ATOM 1607 O O . TYR A 1 197 ? 15.096 -10.812 -28.641 1.00 86.06 197 TYR A O 1
ATOM 1615 N N . ARG A 1 198 ? 15.496 -9.801 -26.685 1.00 83.00 198 ARG A N 1
ATOM 1616 C CA . ARG A 1 198 ? 15.230 -10.990 -25.867 1.00 83.00 198 ARG A CA 1
ATOM 1617 C C . ARG A 1 198 ? 13.783 -11.464 -25.998 1.00 83.00 198 ARG A C 1
ATOM 1619 O O . ARG A 1 198 ? 13.568 -12.666 -26.118 1.00 83.00 198 ARG A O 1
ATOM 1626 N N . LEU A 1 199 ? 12.821 -10.543 -25.992 1.00 78.38 199 LEU A N 1
ATOM 1627 C CA . LEU A 1 199 ? 11.395 -10.845 -26.137 1.00 78.38 199 LEU A CA 1
ATOM 1628 C C . LEU A 1 199 ? 11.069 -11.385 -27.533 1.00 78.38 199 LEU A C 1
ATOM 1630 O O . LEU A 1 199 ? 10.392 -12.404 -27.650 1.00 78.38 199 LEU A O 1
ATOM 1634 N N . ARG A 1 200 ? 11.617 -10.773 -28.590 1.00 75.69 200 ARG A N 1
ATOM 1635 C CA . ARG A 1 200 ? 11.430 -11.238 -29.977 1.00 75.69 200 ARG A CA 1
ATOM 1636 C C . ARG A 1 200 ? 12.051 -12.606 -30.243 1.00 75.69 200 ARG A C 1
ATOM 1638 O O . ARG A 1 200 ? 11.536 -13.363 -31.058 1.00 75.69 200 ARG A O 1
ATOM 1645 N N . ASN A 1 201 ? 13.149 -12.922 -29.559 1.00 77.06 201 ASN A N 1
ATOM 1646 C CA . ASN A 1 201 ? 13.837 -14.209 -29.669 1.00 77.06 201 ASN A CA 1
ATOM 1647 C C . ASN A 1 201 ? 13.469 -15.175 -28.536 1.00 77.06 201 ASN A C 1
ATOM 1649 O O . ASN A 1 201 ? 14.170 -16.168 -28.319 1.00 77.06 201 ASN A O 1
ATOM 1653 N N . PHE A 1 202 ? 12.393 -14.897 -27.795 1.00 72.94 202 PHE A N 1
ATOM 1654 C CA . PHE A 1 202 ? 11.932 -15.807 -26.762 1.00 72.94 202 PHE A CA 1
ATOM 1655 C C . PHE A 1 202 ? 11.438 -17.097 -27.434 1.00 72.94 202 PHE A C 1
ATOM 1657 O O . PHE A 1 202 ? 10.608 -17.032 -28.346 1.00 72.94 202 PHE A O 1
ATOM 1664 N N . PRO A 1 203 ? 11.944 -18.282 -27.044 1.00 68.00 203 PRO A N 1
ATOM 1665 C CA . PRO A 1 203 ? 11.518 -19.525 -27.666 1.00 68.00 203 PRO A CA 1
ATOM 1666 C C . PRO A 1 203 ? 10.021 -19.709 -27.429 1.00 68.00 203 PRO A C 1
ATOM 1668 O O . PRO A 1 203 ? 9.541 -19.549 -26.304 1.00 68.00 203 PRO A O 1
ATOM 1671 N N . SER A 1 204 ? 9.283 -20.077 -28.479 1.00 73.88 204 SER A N 1
ATOM 1672 C CA . SER A 1 204 ? 7.870 -20.424 -28.331 1.00 73.88 204 SER A CA 1
ATOM 1673 C C . SER A 1 204 ? 7.708 -21.507 -27.261 1.00 73.88 204 SER A C 1
ATOM 1675 O O . SER A 1 204 ? 8.627 -22.291 -27.014 1.00 73.88 204 SER A O 1
ATOM 1677 N N . LEU A 1 205 ? 6.535 -21.591 -26.631 1.00 73.31 205 LEU A N 1
ATOM 1678 C CA . LEU A 1 205 ? 6.247 -22.628 -25.630 1.00 73.31 205 LEU A CA 1
ATOM 1679 C C . LEU A 1 205 ? 6.620 -24.034 -26.128 1.00 73.31 205 LEU A C 1
ATOM 1681 O O . LEU A 1 205 ? 7.216 -24.810 -25.385 1.00 73.31 205 LEU A O 1
ATOM 1685 N N . GLN A 1 206 ? 6.365 -24.320 -27.405 1.00 74.19 206 GLN A N 1
ATOM 1686 C CA . GLN A 1 206 ? 6.737 -25.576 -28.050 1.00 74.19 206 GLN A CA 1
ATOM 1687 C C . GLN A 1 206 ? 8.262 -25.764 -28.146 1.00 74.19 206 GLN A C 1
ATOM 1689 O O . GLN A 1 206 ? 8.772 -26.821 -27.780 1.00 74.19 206 GLN A O 1
ATOM 1694 N N . VAL A 1 207 ? 9.011 -24.744 -28.582 1.00 79.06 207 VAL A N 1
ATOM 1695 C CA . VAL A 1 207 ? 10.485 -24.793 -28.646 1.00 79.06 207 VAL A CA 1
ATOM 1696 C C . VAL A 1 207 ? 11.088 -24.901 -27.243 1.00 79.06 207 VAL A C 1
ATOM 1698 O O . VAL A 1 207 ? 12.028 -25.662 -27.028 1.00 79.06 207 VAL A O 1
ATOM 1701 N N . SER A 1 208 ? 10.520 -24.203 -26.261 1.00 81.75 208 SER A N 1
ATOM 1702 C CA . SER A 1 208 ? 10.939 -24.261 -24.860 1.00 81.75 208 SER A CA 1
ATOM 1703 C C . SER A 1 208 ? 10.717 -25.653 -24.255 1.00 81.75 208 SER A C 1
ATOM 1705 O O . SER A 1 208 ? 11.612 -26.203 -23.611 1.00 81.75 208 SER A O 1
ATOM 1707 N N . GLN A 1 209 ? 9.573 -26.286 -24.540 1.00 82.00 209 GLN A N 1
ATOM 1708 C CA . GLN A 1 209 ? 9.308 -27.676 -24.161 1.00 82.00 209 GLN A CA 1
ATOM 1709 C C . GLN A 1 209 ? 10.299 -28.640 -24.824 1.00 82.00 209 GLN A C 1
ATOM 1711 O O . GLN A 1 209 ? 10.882 -29.477 -24.136 1.00 82.00 209 GLN A O 1
ATOM 1716 N N . GLN A 1 210 ? 10.558 -28.495 -26.128 1.00 82.88 210 GLN A N 1
ATOM 1717 C CA . GLN A 1 210 ? 11.543 -29.312 -26.847 1.00 82.88 210 GLN A CA 1
ATOM 1718 C C . GLN A 1 210 ? 12.958 -29.156 -26.274 1.00 82.88 210 GLN A C 1
ATOM 1720 O O . GLN A 1 210 ? 13.639 -30.154 -26.046 1.00 82.88 210 GLN A O 1
ATOM 1725 N N . LEU A 1 211 ? 13.394 -27.927 -25.984 1.00 82.06 211 LEU A N 1
ATOM 1726 C CA . LEU A 1 211 ? 14.672 -27.649 -25.323 1.00 82.06 211 LEU A CA 1
ATOM 1727 C C . LEU A 1 211 ? 14.722 -28.257 -23.915 1.00 82.06 211 LEU A C 1
ATOM 1729 O O . LEU A 1 211 ? 15.753 -28.790 -23.511 1.00 82.06 211 LEU A O 1
ATOM 1733 N N . GLY A 1 212 ? 13.611 -28.220 -23.176 1.00 84.19 212 GLY A N 1
ATOM 1734 C CA . GLY A 1 212 ? 13.478 -28.875 -21.876 1.00 84.19 212 GLY A CA 1
ATOM 1735 C C . GLY A 1 212 ? 13.615 -30.397 -21.963 1.00 84.19 212 GLY A C 1
ATOM 1736 O O . GLY A 1 212 ? 14.326 -30.994 -21.154 1.00 84.19 212 GLY A O 1
ATOM 1737 N N . HIS A 1 213 ? 12.992 -31.026 -22.962 1.00 83.94 213 HIS A N 1
ATOM 1738 C CA . HIS A 1 213 ? 13.143 -32.456 -23.235 1.00 83.94 213 HIS A CA 1
ATOM 1739 C C . HIS A 1 213 ? 14.576 -32.814 -23.649 1.00 83.94 213 HIS A C 1
ATOM 1741 O O . HIS A 1 213 ? 15.136 -33.748 -23.076 1.00 83.94 213 HIS A O 1
ATOM 1747 N N . LYS A 1 214 ? 15.202 -32.038 -24.547 1.00 82.12 214 LYS A N 1
ATOM 1748 C CA . LYS A 1 214 ? 16.612 -32.218 -24.936 1.00 82.12 214 LYS A CA 1
ATOM 1749 C C . LYS A 1 214 ? 17.553 -32.108 -23.738 1.00 82.12 214 LYS A C 1
ATOM 1751 O O . LYS A 1 214 ? 18.357 -33.002 -23.530 1.00 82.12 214 LYS A O 1
ATOM 1756 N N . LYS A 1 215 ? 17.387 -31.097 -22.878 1.00 82.75 215 LYS A N 1
ATOM 1757 C CA . LYS A 1 215 ? 18.188 -30.952 -21.648 1.00 82.75 215 LYS A CA 1
ATOM 1758 C C . LYS A 1 215 ? 18.002 -32.112 -20.670 1.00 82.75 215 LYS A C 1
ATOM 1760 O O . LYS A 1 215 ? 18.948 -32.494 -19.989 1.00 82.75 215 LYS A O 1
ATOM 1765 N N . LYS A 1 216 ? 16.786 -32.659 -20.547 1.00 83.56 216 LYS A N 1
ATOM 1766 C CA . LYS A 1 216 ? 16.542 -33.860 -19.729 1.00 83.56 216 LYS A CA 1
ATOM 1767 C C . LYS A 1 216 ? 17.249 -35.082 -20.317 1.00 83.56 216 LYS A C 1
ATOM 1769 O O . LYS A 1 216 ? 17.833 -35.835 -19.550 1.00 83.56 216 LYS A O 1
ATOM 1774 N N . GLN A 1 217 ? 17.225 -35.244 -21.641 1.00 78.31 217 GLN A N 1
ATOM 1775 C CA . GLN A 1 217 ? 17.971 -36.298 -22.332 1.00 78.31 217 GLN A CA 1
ATOM 1776 C C . GLN A 1 217 ? 19.488 -36.116 -22.170 1.00 78.31 217 GLN A C 1
ATOM 1778 O O . GLN A 1 217 ? 20.146 -37.055 -21.754 1.00 78.31 217 GLN A O 1
ATOM 1783 N N . GLU A 1 218 ? 20.031 -34.912 -22.368 1.00 77.31 218 GLU A N 1
ATOM 1784 C CA . GLU A 1 218 ? 21.460 -34.605 -22.171 1.00 77.31 218 GLU A CA 1
ATOM 1785 C C . GLU A 1 218 ? 21.944 -34.891 -20.746 1.00 77.31 218 GLU A C 1
ATOM 1787 O O . GLU A 1 218 ? 23.048 -35.391 -20.568 1.00 77.31 218 GLU A O 1
ATOM 1792 N N . LYS A 1 219 ? 21.124 -34.617 -19.723 1.00 77.31 219 LYS A N 1
ATOM 1793 C CA . LYS A 1 219 ? 21.455 -34.951 -18.326 1.00 77.31 219 LYS A CA 1
ATOM 1794 C C . LYS A 1 219 ? 21.468 -36.455 -18.038 1.00 77.31 219 LYS A C 1
ATOM 1796 O O . LYS A 1 219 ? 22.072 -36.861 -17.051 1.00 77.31 219 LYS A O 1
ATOM 1801 N N . LEU A 1 220 ? 20.747 -37.244 -18.833 1.00 77.75 220 LEU A N 1
ATOM 1802 C CA . LEU A 1 220 ? 20.725 -38.706 -18.750 1.00 77.75 220 LEU A CA 1
ATOM 1803 C C . LEU A 1 220 ? 21.827 -39.341 -19.613 1.00 77.75 220 LEU A C 1
ATOM 1805 O O . LEU A 1 220 ? 22.187 -40.493 -19.380 1.00 77.75 220 LEU A O 1
ATOM 1809 N N . SER A 1 221 ? 22.356 -38.608 -20.593 1.00 73.50 221 SER A N 1
ATOM 1810 C CA . SER A 1 221 ? 23.479 -39.039 -21.422 1.00 73.50 221 SER A CA 1
ATOM 1811 C C . SER A 1 221 ? 24.780 -39.093 -20.619 1.00 73.50 221 SER A C 1
ATOM 1813 O O . SER A 1 221 ? 24.991 -38.319 -19.684 1.00 73.50 221 SER A O 1
ATOM 1815 N N . GLN A 1 222 ? 25.682 -39.999 -21.005 1.00 75.69 222 GLN A N 1
ATOM 1816 C CA . GLN A 1 222 ? 27.031 -40.039 -20.438 1.00 75.69 222 GLN A CA 1
ATOM 1817 C C . GLN A 1 222 ? 27.762 -38.711 -20.713 1.00 75.69 222 GLN A C 1
ATOM 1819 O O . GLN A 1 222 ? 27.650 -38.177 -21.822 1.00 75.69 222 GLN A O 1
ATOM 1824 N N . PRO A 1 223 ? 28.503 -38.162 -19.732 1.00 67.88 223 PRO A N 1
ATOM 1825 C CA . PRO A 1 223 ? 29.272 -36.945 -19.937 1.00 67.88 223 PRO A CA 1
ATOM 1826 C C . PRO A 1 223 ? 30.347 -37.193 -20.996 1.00 67.88 223 PRO A C 1
ATOM 1828 O O . PRO A 1 223 ? 31.112 -38.152 -20.914 1.00 67.88 223 PRO A O 1
ATOM 1831 N N . LEU A 1 224 ? 30.396 -36.311 -21.991 1.00 66.19 224 LEU A N 1
ATOM 1832 C CA . LEU A 1 224 ? 31.367 -36.369 -23.073 1.00 66.19 224 LEU A CA 1
ATOM 1833 C C . LEU A 1 224 ? 32.772 -36.121 -22.498 1.00 66.19 224 LEU A C 1
ATOM 1835 O O . LEU A 1 224 ? 33.103 -34.998 -22.119 1.00 66.19 224 LEU A O 1
ATOM 1839 N N . SER A 1 225 ? 33.585 -37.171 -22.396 1.00 65.62 225 SER A N 1
ATOM 1840 C CA . SER A 1 225 ? 34.989 -37.082 -21.989 1.00 65.62 225 SER A CA 1
ATOM 1841 C C . SER A 1 225 ? 35.856 -37.124 -23.241 1.00 65.62 225 SER A C 1
ATOM 1843 O O . SER A 1 225 ? 36.331 -38.178 -23.645 1.00 65.62 225 SER A O 1
ATOM 1845 N N . LEU A 1 226 ? 35.985 -35.973 -23.903 1.00 72.94 226 LEU A N 1
ATOM 1846 C CA . LEU A 1 226 ? 36.861 -35.815 -25.061 1.00 72.94 226 LEU A CA 1
ATOM 1847 C C . LEU A 1 226 ? 38.048 -34.927 -24.678 1.00 72.94 226 LEU A C 1
ATOM 1849 O O . LEU A 1 226 ? 37.826 -33.836 -24.137 1.00 72.94 226 LEU A O 1
ATOM 1853 N N . PRO A 1 227 ? 39.292 -35.356 -24.946 1.00 72.00 227 PRO A N 1
ATOM 1854 C CA . PRO A 1 227 ? 40.441 -34.473 -24.846 1.00 72.00 227 PRO A CA 1
ATOM 1855 C C . PRO A 1 227 ? 40.305 -33.377 -25.907 1.00 72.00 227 PRO A C 1
ATOM 1857 O O . PRO A 1 227 ? 40.127 -33.640 -27.094 1.00 72.00 227 PRO A O 1
ATOM 1860 N N . LEU A 1 228 ? 40.335 -32.126 -25.455 1.00 77.69 228 LEU A N 1
ATOM 1861 C CA . LEU A 1 228 ? 40.167 -30.956 -26.308 1.00 77.69 228 LEU A CA 1
ATOM 1862 C C . LEU A 1 228 ? 41.527 -30.271 -26.415 1.00 77.69 228 LEU A C 1
ATOM 1864 O O . LEU A 1 228 ? 42.027 -29.721 -25.429 1.00 77.69 228 LEU A O 1
ATOM 1868 N N . ILE A 1 229 ? 42.141 -30.336 -27.594 1.00 79.19 229 ILE A N 1
ATOM 1869 C CA . ILE A 1 229 ? 43.455 -29.748 -27.836 1.00 79.19 229 ILE A CA 1
ATOM 1870 C C . ILE A 1 229 ? 43.262 -28.356 -28.419 1.00 79.19 229 ILE A C 1
ATOM 1872 O O . ILE A 1 229 ? 42.702 -28.161 -29.496 1.00 79.19 229 ILE A O 1
ATOM 1876 N N . ILE A 1 230 ? 43.745 -27.349 -27.695 1.00 81.88 230 ILE A N 1
ATOM 1877 C CA . ILE A 1 230 ? 43.665 -25.955 -28.125 1.00 81.88 230 ILE A CA 1
ATOM 1878 C C . ILE A 1 230 ? 45.070 -25.475 -28.478 1.00 81.88 230 ILE A C 1
ATOM 1880 O O . ILE A 1 230 ? 45.894 -25.195 -27.607 1.00 81.88 230 ILE A O 1
ATOM 1884 N N . HIS A 1 231 ? 45.327 -25.316 -29.771 1.00 82.31 231 HIS A N 1
ATOM 1885 C CA . HIS A 1 231 ? 46.537 -24.692 -30.281 1.00 82.31 231 HIS A CA 1
ATOM 1886 C C . HIS A 1 231 ? 46.326 -23.185 -30.417 1.00 82.31 231 HIS A C 1
ATOM 1888 O O . HIS A 1 231 ? 45.721 -22.698 -31.375 1.00 82.31 231 HIS A O 1
ATOM 1894 N N . VAL A 1 232 ? 46.867 -22.420 -29.471 1.00 85.19 232 VAL A N 1
ATOM 1895 C CA . VAL A 1 232 ? 46.933 -20.958 -29.570 1.00 85.19 232 VAL A CA 1
ATOM 1896 C C . VAL A 1 232 ? 48.304 -20.568 -30.100 1.00 85.19 232 VAL A C 1
ATOM 1898 O O . VAL A 1 232 ? 49.307 -20.671 -29.399 1.00 85.19 232 VAL A O 1
ATOM 1901 N N . THR A 1 233 ? 48.358 -20.109 -31.347 1.00 83.12 233 THR A N 1
ATOM 1902 C CA . THR A 1 233 ? 49.611 -19.677 -31.978 1.00 83.12 233 THR A CA 1
ATOM 1903 C C . THR A 1 233 ? 49.602 -18.173 -32.202 1.00 83.12 233 THR A C 1
ATOM 1905 O O . THR A 1 233 ? 48.631 -17.613 -32.714 1.00 83.12 233 THR A O 1
ATOM 1908 N N . MET A 1 234 ? 50.692 -17.512 -31.819 1.00 82.19 234 MET A N 1
ATOM 1909 C CA . MET A 1 234 ? 50.939 -16.107 -32.125 1.00 82.19 234 MET A CA 1
ATOM 1910 C C . MET A 1 234 ? 52.000 -16.032 -33.216 1.00 82.19 234 MET A C 1
ATOM 1912 O O . MET A 1 234 ? 53.052 -16.656 -33.102 1.00 82.19 234 MET A O 1
ATOM 1916 N N . TYR A 1 235 ? 51.738 -15.257 -34.261 1.00 78.69 235 TYR A N 1
ATOM 1917 C CA . TYR A 1 235 ? 52.716 -15.007 -35.310 1.00 78.69 235 TYR A CA 1
ATOM 1918 C C . TYR A 1 235 ? 52.717 -13.534 -35.709 1.00 78.69 235 TYR A C 1
ATOM 1920 O O . TYR A 1 235 ? 51.715 -12.821 -35.599 1.00 78.69 235 TYR A O 1
ATOM 1928 N N . THR A 1 236 ? 53.866 -13.077 -36.190 1.00 74.88 236 THR A N 1
ATOM 1929 C CA . THR A 1 236 ? 54.037 -11.756 -36.788 1.00 74.88 236 THR A CA 1
ATOM 1930 C C . THR A 1 236 ? 54.357 -11.944 -38.266 1.00 74.88 236 THR A C 1
ATOM 1932 O O . THR A 1 236 ? 55.089 -12.851 -38.655 1.00 74.88 236 THR A O 1
ATOM 1935 N N . ARG A 1 237 ? 53.775 -11.105 -39.123 1.00 67.69 237 ARG A N 1
ATOM 1936 C CA . ARG A 1 237 ? 54.144 -11.036 -40.540 1.00 67.69 237 ARG A CA 1
ATOM 1937 C C . ARG A 1 237 ? 54.759 -9.668 -40.772 1.00 67.69 237 ARG A C 1
ATOM 1939 O O . ARG A 1 237 ? 54.103 -8.668 -40.495 1.00 67.69 237 ARG A O 1
ATOM 1946 N N . GLN A 1 238 ? 55.987 -9.615 -41.278 1.00 64.31 238 GLN A N 1
ATOM 1947 C CA . GLN A 1 238 ? 56.548 -8.356 -41.760 1.00 64.31 238 GLN A CA 1
ATOM 1948 C C . GLN A 1 238 ? 55.794 -7.960 -43.035 1.00 64.31 238 GLN A C 1
ATOM 1950 O O . GLN A 1 238 ? 55.976 -8.552 -44.097 1.00 64.31 238 GLN A O 1
ATOM 1955 N N . SER A 1 239 ? 54.877 -7.001 -42.918 1.00 58.88 239 SER A N 1
ATOM 1956 C CA . SER A 1 239 ? 54.360 -6.253 -44.062 1.00 58.88 239 SER A CA 1
ATOM 1957 C C . SER A 1 239 ? 55.304 -5.083 -44.295 1.00 58.88 239 SER A C 1
ATOM 1959 O O . SER A 1 239 ? 55.516 -4.298 -43.375 1.00 58.88 239 SER A O 1
ATOM 1961 N N . GLY A 1 240 ? 55.874 -4.981 -45.496 1.00 58.44 240 GLY A N 1
ATOM 1962 C CA . GLY A 1 240 ? 56.996 -4.092 -45.830 1.00 58.44 240 GLY A CA 1
ATOM 1963 C C . GLY A 1 240 ? 56.78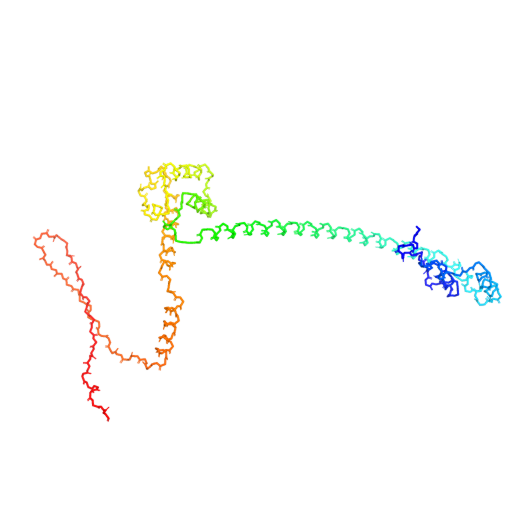1 -2.576 -45.705 1.00 58.44 240 GLY A C 1
ATOM 1964 O O . GLY A 1 240 ? 57.536 -1.840 -46.321 1.00 58.44 240 GLY A O 1
ATOM 1965 N N . PHE A 1 241 ? 55.789 -2.098 -44.946 1.00 59.84 241 PHE A N 1
ATOM 1966 C CA . PHE A 1 241 ? 55.491 -0.671 -44.770 1.00 59.84 241 PHE A CA 1
ATOM 1967 C C . PHE A 1 241 ? 55.012 -0.258 -43.360 1.00 59.84 241 PHE A C 1
ATOM 1969 O O . PHE A 1 241 ? 54.710 0.914 -43.167 1.00 59.84 241 PHE A O 1
ATOM 1976 N N . ASP A 1 242 ? 54.969 -1.153 -42.362 1.00 57.25 242 ASP A N 1
ATOM 1977 C CA . ASP A 1 242 ? 54.524 -0.796 -40.998 1.00 57.25 242 ASP A CA 1
ATOM 1978 C C . ASP A 1 242 ? 55.682 -0.853 -39.982 1.00 57.25 242 ASP A C 1
ATOM 1980 O O . ASP A 1 242 ? 56.314 -1.893 -39.807 1.00 57.25 242 ASP A O 1
ATOM 1984 N N . TYR A 1 243 ? 55.926 0.255 -39.268 1.00 62.31 243 TYR A N 1
ATOM 1985 C CA . TYR A 1 243 ? 56.980 0.390 -38.242 1.00 62.31 243 TYR A CA 1
ATOM 1986 C C . TYR A 1 243 ? 56.688 -0.353 -36.920 1.00 62.31 243 TYR A C 1
ATOM 1988 O O . TYR A 1 243 ? 57.569 -0.451 -36.068 1.00 62.31 243 TYR A O 1
ATOM 1996 N N . PHE A 1 244 ? 55.479 -0.902 -36.736 1.00 59.12 244 PHE A N 1
ATOM 1997 C CA . PHE A 1 244 ? 55.084 -1.635 -35.528 1.00 59.12 244 PHE A CA 1
ATOM 1998 C C . PHE A 1 244 ? 54.662 -3.078 -35.852 1.00 59.12 244 PHE A C 1
ATOM 2000 O O . PHE A 1 244 ? 53.884 -3.290 -36.788 1.00 59.12 244 PHE A O 1
ATOM 2007 N N . PRO A 1 245 ? 55.116 -4.088 -35.082 1.00 63.47 245 PRO A N 1
ATOM 2008 C CA . PRO A 1 245 ? 54.743 -5.477 -35.321 1.00 63.47 245 PRO A CA 1
ATOM 2009 C C . PRO A 1 245 ? 53.246 -5.692 -35.057 1.00 63.47 245 PRO A C 1
ATOM 2011 O O . PRO A 1 245 ? 52.764 -5.556 -33.934 1.00 63.47 245 PRO A O 1
ATOM 2014 N N . LYS A 1 246 ? 52.493 -6.072 -36.097 1.00 68.38 246 LYS A N 1
ATOM 2015 C CA . LYS A 1 246 ? 51.105 -6.536 -35.961 1.00 68.38 246 LYS A CA 1
ATOM 2016 C C . LYS A 1 246 ? 51.104 -7.987 -35.484 1.00 68.38 246 LYS A C 1
ATOM 2018 O O . LYS A 1 246 ? 51.302 -8.906 -36.281 1.00 68.38 246 LYS A O 1
ATOM 2023 N N . PHE A 1 247 ? 50.873 -8.189 -34.190 1.00 73.25 247 PHE A N 1
ATOM 2024 C CA . PHE A 1 247 ? 50.651 -9.515 -33.618 1.00 73.25 247 PHE A CA 1
ATOM 2025 C C . PHE A 1 247 ? 49.313 -10.069 -34.109 1.00 73.25 247 PHE A C 1
ATOM 2027 O O . PHE A 1 247 ? 48.272 -9.424 -33.972 1.00 73.25 247 PHE A O 1
ATOM 2034 N N . ARG A 1 248 ? 49.337 -11.260 -34.710 1.00 74.81 248 ARG A N 1
ATOM 2035 C CA . ARG A 1 248 ? 48.130 -12.008 -35.058 1.00 74.81 248 ARG A CA 1
ATOM 2036 C C . ARG A 1 248 ? 48.113 -13.319 -34.298 1.00 74.81 248 ARG A C 1
ATOM 2038 O O . ARG A 1 248 ? 49.149 -13.946 -34.094 1.00 74.81 248 ARG A O 1
ATOM 2045 N N . TYR A 1 249 ? 46.913 -13.736 -33.927 1.00 78.94 249 TYR A N 1
ATOM 2046 C CA . TYR A 1 249 ? 46.673 -15.003 -33.260 1.00 78.94 249 TYR A CA 1
ATOM 2047 C C . TYR A 1 249 ? 45.900 -15.916 -34.204 1.00 78.94 249 TYR A C 1
ATOM 2049 O O . TYR A 1 249 ? 44.971 -15.473 -34.882 1.00 78.94 249 TYR A O 1
ATOM 2057 N N . LYS A 1 250 ? 46.285 -17.187 -34.257 1.00 81.38 250 LYS A N 1
ATOM 2058 C CA . LYS A 1 250 ? 45.495 -18.252 -34.867 1.00 81.38 250 LYS A CA 1
ATOM 2059 C C . LYS A 1 250 ? 45.206 -19.272 -33.776 1.00 81.38 250 LYS A C 1
ATOM 2061 O O . LYS A 1 250 ? 46.130 -19.857 -33.212 1.00 81.38 250 LYS A O 1
ATOM 2066 N N . ILE A 1 251 ? 43.923 -19.430 -33.475 1.00 82.88 251 ILE A N 1
ATOM 2067 C CA . ILE A 1 251 ? 43.427 -20.451 -32.561 1.00 82.88 251 ILE A CA 1
ATOM 2068 C C . ILE A 1 251 ? 42.948 -21.605 -33.435 1.00 82.88 251 ILE A C 1
ATOM 2070 O O . ILE A 1 251 ? 42.078 -21.420 -34.285 1.00 82.88 251 ILE A O 1
ATOM 2074 N N . LEU A 1 252 ? 43.567 -22.763 -33.264 1.00 79.56 252 LEU A N 1
ATOM 2075 C CA . LEU A 1 252 ? 43.140 -24.031 -33.836 1.00 79.56 252 LEU A CA 1
ATOM 2076 C C . LEU A 1 252 ? 42.618 -24.871 -32.676 1.00 79.56 252 LEU A C 1
ATOM 2078 O O . LEU A 1 252 ? 43.289 -25.002 -31.654 1.00 79.56 252 LEU A O 1
ATOM 2082 N N . ILE A 1 253 ? 41.401 -25.371 -32.821 1.00 80.12 253 ILE A N 1
ATOM 2083 C CA . ILE A 1 253 ? 40.793 -26.286 -31.865 1.00 80.12 253 ILE A CA 1
ATOM 2084 C C . ILE A 1 253 ? 40.739 -27.625 -32.572 1.00 80.12 253 ILE A C 1
ATOM 2086 O O . ILE A 1 253 ? 40.141 -27.713 -33.644 1.00 80.12 253 ILE A O 1
ATOM 2090 N N . ASP A 1 254 ? 41.388 -28.612 -31.979 1.00 76.69 254 ASP A N 1
ATOM 2091 C CA . ASP A 1 254 ? 41.374 -29.988 -32.435 1.00 76.69 254 ASP A CA 1
ATOM 2092 C C . ASP A 1 254 ? 40.807 -30.881 -31.332 1.00 76.69 254 ASP A C 1
ATOM 2094 O O . ASP A 1 254 ? 40.827 -30.548 -30.141 1.00 76.69 254 ASP A O 1
ATOM 2098 N N . VAL A 1 255 ? 40.251 -32.005 -31.743 1.00 73.00 255 VAL A N 1
ATOM 2099 C CA . VAL A 1 255 ? 39.761 -33.044 -30.850 1.00 73.00 255 VAL A CA 1
ATOM 2100 C C . VAL A 1 255 ? 40.465 -34.297 -31.324 1.00 73.00 255 VAL A C 1
ATOM 2102 O O . VAL A 1 255 ? 40.276 -34.662 -32.481 1.00 73.00 255 VAL A O 1
ATOM 2105 N N . ASP A 1 256 ? 41.260 -34.937 -30.464 1.00 64.81 256 ASP A N 1
ATOM 2106 C CA . ASP A 1 256 ? 41.863 -36.232 -30.793 1.00 64.81 256 ASP A CA 1
ATOM 2107 C C . ASP A 1 256 ? 40.723 -37.248 -30.958 1.00 64.81 256 ASP A C 1
ATOM 2109 O O . ASP A 1 256 ? 40.241 -37.860 -30.002 1.00 64.81 256 ASP A O 1
ATOM 2113 N N . TRP A 1 257 ? 40.205 -37.354 -32.177 1.00 58.44 257 TRP A N 1
ATOM 2114 C CA . TRP A 1 257 ? 39.285 -38.398 -32.588 1.00 58.44 257 TRP A CA 1
ATOM 2115 C C . TRP A 1 257 ? 40.134 -39.633 -32.875 1.00 58.44 257 TRP A C 1
ATOM 2117 O O . TRP A 1 257 ? 40.601 -39.834 -33.992 1.00 58.44 257 TRP A O 1
ATOM 2127 N N . ASP A 1 258 ? 40.366 -40.453 -31.852 1.00 55.34 258 ASP A N 1
ATOM 2128 C CA . ASP A 1 258 ? 40.866 -41.806 -32.073 1.00 55.34 258 ASP A CA 1
ATOM 2129 C C . ASP A 1 258 ? 39.768 -42.615 -32.787 1.00 55.34 258 ASP A C 1
ATOM 2131 O O . ASP A 1 258 ? 38.691 -42.849 -32.234 1.00 55.34 258 ASP A O 1
ATOM 2135 N N . ASP A 1 259 ? 40.054 -43.122 -33.991 1.00 52.28 259 ASP A N 1
ATOM 2136 C CA . ASP A 1 259 ? 39.205 -44.067 -34.746 1.00 52.28 259 ASP A CA 1
ATOM 2137 C C . ASP A 1 259 ? 38.982 -45.422 -34.014 1.00 52.28 259 ASP A C 1
ATOM 2139 O O . ASP A 1 259 ? 38.369 -46.353 -34.541 1.00 52.28 259 ASP A O 1
ATOM 2143 N N . CYS A 1 260 ? 39.452 -45.565 -32.770 1.00 48.31 260 CYS A N 1
ATOM 2144 C CA . CYS A 1 260 ? 39.472 -46.815 -32.008 1.00 48.31 260 CYS A CA 1
ATOM 2145 C C . CYS A 1 260 ? 38.103 -47.286 -31.476 1.00 48.31 260 CYS A C 1
ATOM 2147 O O . CYS A 1 260 ? 38.018 -48.388 -30.936 1.00 48.31 260 CYS A O 1
ATOM 2149 N N . CYS A 1 261 ? 37.017 -46.527 -31.643 1.00 44.72 261 CYS A N 1
ATOM 2150 C CA . CYS A 1 261 ? 35.686 -46.937 -31.166 1.00 44.72 261 CYS A CA 1
ATOM 2151 C C . CYS A 1 261 ? 34.862 -47.774 -32.169 1.00 44.72 261 CYS A C 1
ATOM 2153 O O . CYS A 1 261 ? 33.701 -48.067 -31.895 1.00 44.72 261 CYS A O 1
ATOM 2155 N N . LEU A 1 262 ? 35.427 -48.214 -33.302 1.00 44.81 262 LEU A N 1
ATOM 2156 C CA . LEU A 1 262 ? 34.728 -49.083 -34.269 1.00 44.81 262 LEU A CA 1
ATOM 2157 C C . LEU A 1 262 ? 34.887 -50.596 -34.032 1.00 44.81 262 LEU A C 1
ATOM 2159 O O . LEU A 1 262 ? 34.658 -51.382 -34.950 1.00 44.81 262 LEU A O 1
ATOM 2163 N N . VAL A 1 263 ? 35.216 -51.046 -32.817 1.00 44.78 263 VAL A N 1
ATOM 2164 C CA . VAL A 1 263 ? 35.168 -52.484 -32.498 1.00 44.78 263 VAL A CA 1
ATOM 2165 C C . VAL A 1 263 ? 34.602 -52.737 -31.104 1.00 44.78 263 VAL A C 1
ATOM 2167 O O . VAL A 1 263 ? 35.346 -52.984 -30.163 1.00 44.78 263 VAL A O 1
ATOM 2170 N N . SER A 1 264 ? 33.275 -52.730 -30.970 1.00 36.97 264 SER A N 1
ATOM 2171 C CA . SER A 1 264 ? 32.544 -53.791 -30.248 1.00 36.97 264 SER A CA 1
ATOM 2172 C C . SER A 1 264 ? 31.075 -53.775 -30.690 1.00 36.97 264 SER A C 1
ATOM 2174 O O . SER A 1 264 ? 30.301 -52.917 -30.265 1.00 36.97 264 SER A O 1
ATOM 2176 N N . ALA A 1 265 ? 30.728 -54.696 -31.591 1.00 37.44 265 ALA A N 1
ATOM 2177 C CA . ALA A 1 265 ? 29.361 -55.177 -31.783 1.00 37.44 265 ALA A CA 1
ATOM 2178 C C . ALA A 1 265 ? 29.056 -56.274 -30.754 1.00 37.44 265 ALA A C 1
ATOM 2180 O O . ALA A 1 265 ? 30.027 -56.938 -30.319 1.00 37.44 265 ALA A O 1
#

pLDDT: mean 83.67, std 12.05, range [36.97, 98.12]